Protein AF-0000000085037835 (afdb_homodimer)

InterPro domains:
  IPR000835 MarR-type HTH domain [PF12802] (29-80)
  IPR000835 MarR-type HTH domain [SM00347] (24-122)
  IPR036388 Winged helix-like DNA-binding domain superfamily [G3DSA:1.10.10.10] (2-123)
  IPR036390 Winged helix DNA-binding domain superfamily [SSF46785] (6-116)

Nearest PDB structures (foldseek):
  3fm5-assembly3_D  TM=8.403E-01  e=7.010E-06  Rhodococcus jostii RHA1
  3fm5-assembly3_B  TM=8.205E-01  e=6.592E-06  Rhodococcus jostii RHA1
  5x7z-assembly1_A-2  TM=7.616E-01  e=2.254E-05  Mycobacterium tuberculosis H37Rv
  4rgu-assembly1_A-2  TM=7.771E-01  e=4.433E-05  Acinetobacter baylyi ADP1
  3e6m-assembly1_B  TM=8.546E-01  e=2.331E-04  Ruegeria pomeroyi

pLDDT: mean 82.71, std 18.47, range [31.67, 98.38]

Organism: Levilactobacillus brevis (strain ATCC 367 / BCRC 12310 / CIP 105137 / JCM 1170 / LMG 11437 / NCIMB 947 / NCTC 947) (NCBI:txid387344)

Radius of gyration: 19.84 Å; Cα contacts (8 Å, |Δi|>4): 403; chains: 2; bounding box: 46×54×46 Å

Structure (mmCIF, N/CA/C/O backbone):
data_AF-0000000085037835-model_v1
#
loop_
_entity.id
_entity.type
_entity.pdbx_description
1 polymer 'Transcriptional regulator'
#
loop_
_atom_site.group_PDB
_atom_site.id
_atom_site.type_symbol
_atom_site.label_atom_id
_atom_site.label_alt_id
_atom_site.label_comp_id
_atom_site.label_asym_id
_atom_site.label_entity_id
_atom_site.label_seq_id
_atom_site.pdbx_PDB_ins_code
_atom_site.Cartn_x
_atom_site.Cartn_y
_atom_site.Cartn_z
_atom_site.occupancy
_atom_site.B_iso_or_equiv
_atom_site.auth_seq_id
_atom_site.auth_comp_id
_atom_site.auth_asym_id
_atom_site.auth_atom_id
_atom_site.pdbx_PDB_model_num
ATOM 1 N N . MET A 1 1 ? -4.125 -6.75 -23.469 1 34.06 1 MET A N 1
ATOM 2 C CA . MET A 1 1 ? -5.004 -6.395 -22.359 1 34.06 1 MET A CA 1
ATOM 3 C C . MET A 1 1 ? -4.199 -6.016 -21.125 1 34.06 1 MET A C 1
ATOM 5 O O . MET A 1 1 ? -3.414 -6.82 -20.609 1 34.06 1 MET A O 1
ATOM 9 N N . THR A 1 2 ? -3.668 -4.855 -20.984 1 44.5 2 THR A N 1
ATOM 10 C CA . THR A 1 2 ? -2.883 -4.281 -19.891 1 44.5 2 THR A CA 1
ATOM 11 C C . THR A 1 2 ? -3.457 -4.691 -18.547 1 44.5 2 THR A C 1
ATOM 13 O O . THR A 1 2 ? -4.621 -4.418 -18.25 1 44.5 2 THR A O 1
ATOM 16 N N . ASP A 1 3 ? -3.045 -5.871 -17.969 1 56.28 3 ASP A N 1
ATOM 17 C CA . ASP A 1 3 ? -3.654 -6.781 -17 1 56.28 3 ASP A CA 1
ATOM 18 C C . ASP A 1 3 ? -3.922 -6.07 -15.672 1 56.28 3 ASP A C 1
ATOM 20 O O . ASP A 1 3 ? -2.992 -5.594 -15.016 1 56.28 3 ASP A O 1
ATOM 24 N N . LEU A 1 4 ? -5.105 -5.43 -15.523 1 61.31 4 LEU A N 1
ATOM 25 C CA . LEU A 1 4 ? -5.641 -4.875 -14.289 1 61.31 4 LEU A CA 1
ATOM 26 C C . LEU A 1 4 ? -5.078 -5.609 -13.078 1 61.31 4 LEU A C 1
ATOM 28 O O . LEU A 1 4 ? -4.875 -5.008 -12.016 1 61.31 4 LEU A O 1
ATOM 32 N N . GLY A 1 5 ? -4.691 -6.785 -13.336 1 62.53 5 GLY A N 1
ATOM 33 C CA . GLY A 1 5 ? -4.098 -7.543 -12.242 1 62.53 5 GLY A CA 1
ATOM 34 C C . GLY A 1 5 ? -2.721 -7.043 -11.852 1 62.53 5 GLY A C 1
ATOM 35 O O . GLY A 1 5 ? -2.377 -7.023 -10.664 1 62.53 5 GLY A O 1
ATOM 36 N N . TYR A 1 6 ? -2.078 -6.512 -12.836 1 68.56 6 TYR A N 1
ATOM 37 C CA . TYR A 1 6 ? -0.742 -6.008 -12.547 1 68.56 6 TYR A CA 1
ATOM 38 C C . TYR A 1 6 ? -0.808 -4.633 -11.891 1 68.56 6 TYR A C 1
ATOM 40 O O . TYR A 1 6 ? 0.136 -4.211 -11.219 1 68.56 6 TYR A O 1
ATOM 48 N N . LEU A 1 7 ? -1.955 -3.973 -12.047 1 71 7 LEU A N 1
ATOM 49 C CA . LEU A 1 7 ? -2.119 -2.662 -11.43 1 71 7 LEU A CA 1
ATOM 50 C C . LEU A 1 7 ? -2.105 -2.771 -9.906 1 71 7 LEU A C 1
ATOM 52 O O . LEU A 1 7 ? -1.477 -1.959 -9.227 1 71 7 LEU A O 1
ATOM 56 N N . ALA A 1 8 ? -2.729 -3.805 -9.469 1 71.38 8 ALA A N 1
ATOM 57 C CA . ALA A 1 8 ? -2.771 -4.023 -8.023 1 71.38 8 ALA A CA 1
ATOM 58 C C . ALA A 1 8 ? -1.368 -4.211 -7.457 1 71.38 8 ALA A C 1
ATOM 60 O O . ALA A 1 8 ? -1.021 -3.611 -6.438 1 71.38 8 ALA A O 1
ATOM 61 N N . GLN A 1 9 ? -0.609 -4.949 -8.156 1 75.62 9 GLN A N 1
ATOM 62 C CA . GLN A 1 9 ? 0.755 -5.219 -7.711 1 75.62 9 GLN A CA 1
ATOM 63 C C . GLN A 1 9 ? 1.623 -3.969 -7.809 1 75.62 9 GLN A C 1
ATOM 65 O O . GLN A 1 9 ? 2.439 -3.703 -6.926 1 75.62 9 GLN A O 1
ATOM 70 N N . ASN A 1 10 ? 1.425 -3.25 -8.859 1 75.62 10 ASN A N 1
ATOM 71 C CA . ASN A 1 10 ? 2.203 -2.033 -9.062 1 75.62 10 ASN A CA 1
ATOM 72 C C . ASN A 1 10 ? 1.896 -0.988 -7.992 1 75.62 10 ASN A C 1
ATOM 74 O O . ASN A 1 10 ? 2.807 -0.336 -7.477 1 75.62 10 ASN A O 1
ATOM 78 N N . ILE A 1 11 ? 0.658 -0.848 -7.633 1 79.88 11 ILE A N 1
ATOM 79 C CA . ILE A 1 11 ? 0.235 0.091 -6.598 1 79.88 11 ILE A CA 1
ATOM 80 C C . ILE A 1 11 ? 0.823 -0.324 -5.254 1 79.88 11 ILE A C 1
ATOM 82 O O . ILE A 1 11 ? 1.308 0.519 -4.492 1 79.88 11 ILE A O 1
ATOM 86 N N . SER A 1 12 ? 0.797 -1.601 -5.031 1 84 12 SER A N 1
ATOM 87 C CA . SER A 1 12 ? 1.34 -2.125 -3.781 1 84 12 SER A CA 1
ATOM 88 C C . SER A 1 12 ? 2.84 -1.871 -3.68 1 84 12 SER A C 1
ATOM 90 O O . SER A 1 12 ? 3.338 -1.467 -2.627 1 84 12 SER A O 1
ATOM 92 N N . ILE A 1 13 ? 3.5 -2.123 -4.789 1 81.94 13 ILE A N 1
ATOM 93 C CA . ILE A 1 13 ? 4.949 -1.942 -4.824 1 81.94 13 ILE A CA 1
ATOM 94 C C . ILE A 1 13 ? 5.289 -0.469 -4.613 1 81.94 13 ILE A C 1
ATOM 96 O O . ILE A 1 13 ? 6.199 -0.139 -3.848 1 81.94 13 ILE A O 1
ATOM 100 N N . LEU A 1 14 ? 4.543 0.403 -5.242 1 81.38 14 LEU A N 1
ATOM 101 C CA . LEU A 1 14 ? 4.758 1.839 -5.098 1 81.38 14 LEU A CA 1
ATOM 102 C C . LEU A 1 14 ? 4.516 2.283 -3.658 1 81.38 14 LEU A C 1
ATOM 104 O O . LEU A 1 14 ? 5.277 3.09 -3.119 1 81.38 14 LEU A O 1
ATOM 108 N N . HIS A 1 15 ? 3.465 1.823 -3.117 1 85.12 15 HIS A N 1
ATOM 109 C CA . HIS A 1 15 ? 3.145 2.15 -1.732 1 85.12 15 HIS A CA 1
ATOM 110 C C . HIS A 1 15 ? 4.27 1.73 -0.792 1 85.12 15 HIS A C 1
ATOM 112 O O . HIS A 1 15 ? 4.742 2.533 0.018 1 85.12 15 HIS A O 1
ATOM 118 N N . ARG A 1 16 ? 4.73 0.525 -0.929 1 87.38 16 ARG A N 1
ATOM 119 C CA . ARG A 1 16 ? 5.754 0.001 -0.032 1 87.38 16 ARG A CA 1
ATOM 120 C C . ARG A 1 16 ? 7.082 0.723 -0.237 1 87.38 16 ARG A C 1
ATOM 122 O O . ARG A 1 16 ? 7.809 0.985 0.725 1 87.38 16 ARG A O 1
ATOM 129 N N . LYS A 1 17 ? 7.379 0.958 -1.515 1 86.06 17 LYS A N 1
ATOM 130 C CA . LYS A 1 17 ? 8.617 1.672 -1.816 1 86.06 17 LYS A CA 1
ATOM 131 C C . LYS A 1 17 ? 8.586 3.09 -1.254 1 86.06 17 LYS A C 1
ATOM 133 O O . LYS A 1 17 ? 9.578 3.568 -0.706 1 86.06 17 LYS A O 1
ATOM 138 N N . TYR A 1 18 ? 7.441 3.809 -1.401 1 87.69 18 TYR A N 1
ATOM 139 C CA . TYR A 1 18 ? 7.262 5.133 -0.818 1 87.69 18 TYR A CA 1
ATOM 140 C C . TYR A 1 18 ? 7.508 5.105 0.686 1 87.69 18 TYR A C 1
ATOM 142 O O . TYR A 1 18 ? 8.25 5.938 1.216 1 87.69 18 TYR A O 1
ATOM 150 N N . TYR A 1 19 ? 6.91 4.156 1.34 1 91.69 19 TYR A N 1
ATOM 151 C CA . TYR A 1 19 ? 7.02 4.047 2.789 1 91.69 19 TYR A CA 1
ATOM 152 C C . TYR A 1 19 ? 8.453 3.748 3.209 1 91.69 19 TYR A C 1
ATOM 154 O O . TYR A 1 19 ? 8.969 4.352 4.148 1 91.69 19 TYR A O 1
ATOM 162 N N . LYS A 1 20 ? 9.062 2.875 2.473 1 91.5 20 LYS A N 1
ATOM 163 C CA . LYS A 1 20 ? 10.445 2.516 2.768 1 91.5 20 LYS A CA 1
ATOM 164 C C . LYS A 1 20 ? 11.383 3.695 2.529 1 91.5 20 LYS A C 1
ATOM 166 O O . LYS A 1 20 ? 12.227 4.008 3.3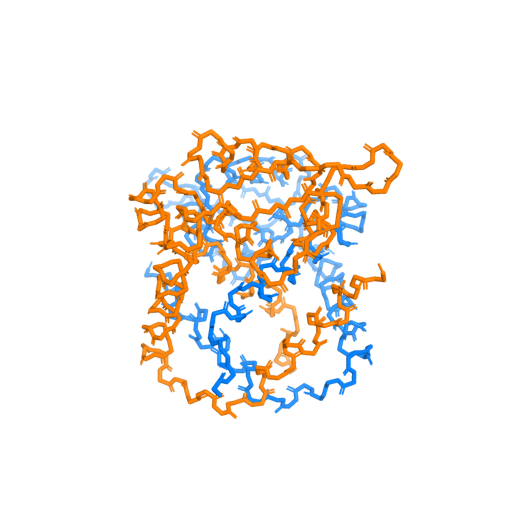73 1 91.5 20 LYS A O 1
ATOM 171 N N . ASP A 1 21 ? 11.211 4.367 1.421 1 91.69 21 ASP A N 1
ATOM 172 C CA . ASP A 1 21 ? 12.141 5.402 0.982 1 91.69 21 ASP A CA 1
ATOM 173 C C . ASP A 1 21 ? 12.016 6.652 1.846 1 91.69 21 ASP A C 1
ATOM 175 O O . ASP A 1 21 ? 12.984 7.395 2.02 1 91.69 21 ASP A O 1
ATOM 179 N N . THR A 1 22 ? 10.797 6.879 2.365 1 94.38 22 THR A N 1
ATOM 180 C CA . THR A 1 22 ? 10.57 8.164 3.018 1 94.38 22 THR A CA 1
ATOM 181 C C . THR A 1 22 ? 10.68 8.031 4.535 1 94.38 22 THR A C 1
ATOM 183 O O . THR A 1 22 ? 10.586 9.016 5.262 1 94.38 22 THR A O 1
ATOM 186 N N . ARG A 1 23 ? 10.906 6.871 5.008 1 95.94 23 ARG A N 1
ATOM 187 C CA . ARG A 1 23 ? 10.945 6.59 6.438 1 95.94 23 ARG A CA 1
ATOM 188 C C . ARG A 1 23 ? 11.977 7.461 7.145 1 95.94 23 ARG A C 1
ATOM 190 O O . ARG A 1 23 ? 11.688 8.062 8.18 1 95.94 23 ARG A O 1
ATOM 197 N N . ALA A 1 24 ? 13.195 7.566 6.57 1 96.69 24 ALA A N 1
ATOM 198 C CA . ALA A 1 24 ? 14.281 8.305 7.211 1 96.69 24 ALA A CA 1
ATOM 199 C C . ALA A 1 24 ? 13.953 9.797 7.305 1 96.69 24 ALA A C 1
ATOM 201 O O . ALA A 1 24 ? 14.211 10.43 8.328 1 96.69 24 ALA A O 1
ATOM 202 N N . ALA A 1 25 ? 13.406 10.344 6.258 1 96.75 25 ALA A N 1
ATOM 203 C CA . ALA A 1 25 ? 13.055 11.766 6.242 1 96.75 25 ALA A CA 1
ATOM 204 C C . ALA A 1 25 ? 11.961 12.07 7.266 1 96.75 25 ALA A C 1
ATOM 206 O O . ALA A 1 25 ? 12.031 13.086 7.961 1 96.75 25 ALA A O 1
ATOM 207 N N . PHE A 1 26 ? 10.992 11.188 7.406 1 97.31 26 PHE A N 1
ATOM 208 C CA . PHE A 1 26 ? 9.906 11.391 8.359 1 97.31 26 PHE A CA 1
ATOM 209 C C . PHE A 1 26 ? 10.398 11.203 9.789 1 97.31 26 PHE A C 1
ATOM 211 O O . PHE A 1 26 ? 9.93 11.875 10.703 1 97.31 26 PHE A O 1
ATOM 218 N N . GLN A 1 27 ? 11.352 10.336 9.93 1 97.69 27 GLN A N 1
ATOM 219 C CA . GLN A 1 27 ? 11.914 10.109 11.25 1 97.69 27 GLN A CA 1
ATOM 220 C C . GLN A 1 27 ? 12.562 11.383 11.797 1 97.69 27 GLN A C 1
ATOM 222 O O . GLN A 1 27 ? 12.547 11.625 13.008 1 97.69 27 GLN A O 1
ATOM 227 N N . GLU A 1 28 ? 13.141 12.172 10.961 1 97.25 28 GLU A N 1
ATOM 228 C CA . GLU A 1 28 ? 13.742 13.438 11.359 1 97.25 28 GLU A CA 1
ATOM 229 C C . GLU A 1 28 ? 12.711 14.367 11.992 1 97.25 28 GLU A C 1
ATOM 231 O O . GLU A 1 28 ? 13.062 15.273 12.758 1 97.25 28 GLU A O 1
ATOM 236 N N . LEU A 1 29 ? 11.461 14.172 11.672 1 97.5 29 LEU A N 1
ATOM 237 C CA . LEU A 1 29 ? 10.367 14.961 12.219 1 97.5 29 LEU A CA 1
ATOM 238 C C . LEU A 1 29 ? 9.68 14.227 13.375 1 97.5 29 LEU A C 1
ATOM 240 O O . LEU A 1 29 ? 8.625 14.656 13.852 1 97.5 29 LEU A O 1
ATOM 244 N N . GLY A 1 30 ? 10.266 13.062 13.727 1 97.38 30 GLY A N 1
ATOM 245 C CA . GLY A 1 30 ? 9.656 12.227 14.75 1 97.38 30 GLY A CA 1
ATOM 246 C C . GLY A 1 30 ? 8.477 11.422 14.242 1 97.38 30 GLY A C 1
ATOM 247 O O . GLY A 1 30 ? 7.672 10.922 15.031 1 97.38 30 GLY A O 1
ATOM 248 N N . LEU A 1 31 ? 8.383 11.336 12.945 1 97.81 31 LEU A N 1
ATOM 249 C CA . LEU A 1 31 ? 7.223 10.695 12.328 1 97.81 31 LEU A CA 1
ATOM 250 C C . LEU A 1 31 ? 7.637 9.43 11.586 1 97.81 31 LEU A C 1
ATOM 252 O O . LEU A 1 31 ? 8.82 9.219 11.312 1 97.81 31 LEU A O 1
ATOM 256 N N . ASN A 1 32 ? 6.711 8.562 11.367 1 96.38 32 ASN A N 1
ATOM 257 C CA . ASN A 1 32 ? 6.727 7.574 10.297 1 96.38 32 ASN A CA 1
ATOM 258 C C . ASN A 1 32 ? 5.727 7.926 9.195 1 96.38 32 ASN A C 1
ATOM 260 O O . ASN A 1 32 ? 4.969 8.891 9.328 1 96.38 32 ASN A O 1
ATOM 264 N N . PRO A 1 33 ? 5.758 7.215 8.109 1 94.5 33 PRO A N 1
ATOM 265 C CA . PRO A 1 33 ? 4.887 7.594 6.992 1 94.5 33 PRO A CA 1
ATOM 266 C C . PRO A 1 33 ? 3.404 7.562 7.363 1 94.5 33 PRO A C 1
ATOM 268 O O . PRO A 1 33 ? 2.637 8.422 6.922 1 94.5 33 PRO A O 1
ATOM 271 N N . THR A 1 34 ? 3.006 6.645 8.203 1 94.81 34 THR A N 1
ATOM 272 C CA . THR A 1 34 ? 1.604 6.566 8.594 1 94.81 34 THR A CA 1
ATOM 273 C C . THR A 1 34 ? 1.219 7.754 9.477 1 94.81 34 THR A C 1
ATOM 275 O O . THR A 1 34 ? 0.175 8.375 9.266 1 94.81 34 THR A O 1
ATOM 278 N N . ALA A 1 35 ? 2.082 8.078 10.414 1 96.56 35 ALA A N 1
ATOM 279 C CA . ALA A 1 35 ? 1.834 9.242 11.266 1 96.56 35 ALA A CA 1
ATOM 280 C C . ALA A 1 35 ? 1.773 10.523 10.445 1 96.56 35 ALA A C 1
ATOM 282 O O . ALA A 1 35 ? 0.984 11.422 10.75 1 96.56 35 ALA A O 1
ATOM 283 N N . ALA A 1 36 ? 2.602 10.57 9.414 1 95.44 36 ALA A N 1
ATOM 284 C CA . ALA A 1 36 ? 2.584 11.719 8.508 1 95.44 36 ALA A CA 1
ATOM 285 C C . ALA A 1 36 ? 1.235 11.844 7.805 1 95.44 36 ALA A C 1
ATOM 287 O O . ALA A 1 36 ? 0.708 12.945 7.648 1 95.44 36 ALA A O 1
ATOM 288 N N . CYS A 1 37 ? 0.673 10.75 7.422 1 93.88 37 CYS A N 1
ATOM 289 C CA . CYS A 1 37 ? -0.641 10.75 6.785 1 93.88 37 CYS A CA 1
ATOM 290 C C . CYS A 1 37 ? -1.72 11.188 7.77 1 93.88 37 CYS A C 1
ATOM 292 O O . CYS A 1 37 ? -2.633 11.93 7.402 1 93.88 37 CYS A O 1
ATOM 294 N N . VAL A 1 38 ? -1.591 10.75 8.961 1 95.88 38 VAL A N 1
ATOM 295 C CA . VAL A 1 38 ? -2.545 11.148 9.992 1 95.88 38 VAL A CA 1
ATOM 296 C C . VAL A 1 38 ? -2.479 12.664 10.195 1 95.88 38 VAL A C 1
ATOM 298 O O . VAL A 1 38 ? -3.51 13.336 10.203 1 95.88 38 VAL A O 1
ATOM 301 N N . LEU A 1 39 ? -1.277 13.172 10.336 1 96.62 39 LEU A N 1
ATOM 302 C CA . LEU A 1 39 ? -1.061 14.602 10.531 1 96.62 39 LEU A CA 1
ATOM 303 C C . LEU A 1 39 ? -1.699 15.406 9.406 1 96.62 39 LEU A C 1
ATOM 305 O O . LEU A 1 39 ? -2.408 16.375 9.656 1 96.62 39 LEU A O 1
ATOM 309 N N . LEU A 1 40 ? -1.485 14.969 8.203 1 94.19 40 LEU A N 1
ATOM 310 C CA . LEU A 1 40 ? -2.021 15.672 7.039 1 94.19 40 LEU A CA 1
ATOM 311 C C . LEU A 1 40 ? -3.543 15.594 7.012 1 94.19 40 LEU A C 1
ATOM 313 O O . LEU A 1 40 ? -4.215 16.547 6.633 1 94.19 40 LEU A O 1
ATOM 317 N N . THR A 1 41 ? -4.07 14.445 7.359 1 92.69 41 THR A N 1
ATOM 318 C CA . THR A 1 41 ? -5.516 14.258 7.391 1 92.69 41 THR A CA 1
ATOM 319 C C . THR A 1 41 ? -6.164 15.219 8.391 1 92.69 41 THR A C 1
ATOM 321 O O . THR A 1 41 ? -7.18 15.844 8.086 1 92.69 41 THR A O 1
ATOM 324 N N . VAL A 1 42 ? -5.555 15.344 9.523 1 95.75 42 VAL A N 1
ATOM 325 C CA . VAL A 1 42 ? -6.07 16.25 10.547 1 95.75 42 VAL A CA 1
ATOM 326 C C . VAL A 1 42 ? -5.961 17.688 10.07 1 95.75 42 VAL A C 1
ATOM 328 O O . VAL A 1 42 ? -6.859 18.5 10.305 1 95.75 42 VAL A O 1
ATOM 331 N N . HIS A 1 43 ? -4.867 17.953 9.43 1 94.75 43 HIS A N 1
ATOM 332 C CA . HIS A 1 43 ? -4.66 19.281 8.875 1 94.75 43 HIS A CA 1
ATOM 333 C C . HIS A 1 43 ? -5.766 19.641 7.887 1 94.75 43 HIS A C 1
ATOM 335 O O . HIS A 1 43 ? -6.262 20.781 7.887 1 94.75 43 HIS A O 1
ATOM 341 N N . GLU A 1 44 ? -6.148 18.75 7.098 1 89.88 44 GLU A N 1
ATOM 342 C CA . GLU A 1 44 ? -7.09 18.984 6.008 1 89.88 44 GLU A CA 1
ATOM 343 C C . GLU A 1 44 ? -8.531 18.969 6.516 1 89.88 44 GLU A C 1
ATOM 345 O O . GLU A 1 44 ? -9.422 19.531 5.875 1 89.88 44 GLU A O 1
ATOM 350 N N . HIS A 1 45 ? -8.75 18.266 7.543 1 90.12 45 HIS A N 1
ATOM 351 C CA . HIS A 1 45 ? -10.086 18.141 8.109 1 90.12 45 HIS A CA 1
ATOM 352 C C . HIS A 1 45 ? -10.109 18.562 9.57 1 90.12 45 HIS A C 1
ATOM 354 O O . HIS A 1 45 ? -10.086 17.719 10.469 1 90.12 45 HIS A O 1
ATOM 360 N N . PRO A 1 46 ? -10.32 19.844 9.703 1 83 46 PRO A N 1
ATOM 361 C CA . PRO A 1 46 ? -10.391 20.297 11.094 1 83 46 PRO A CA 1
ATOM 362 C C . PRO A 1 46 ? -11.539 19.641 11.867 1 83 46 PRO A C 1
ATOM 364 O O . PRO A 1 46 ? -12.609 19.406 11.305 1 83 46 PRO A O 1
ATOM 367 N N . HIS A 1 47 ? -11.391 19.219 13.07 1 85.06 47 HIS A N 1
ATOM 368 C CA . HIS A 1 47 ? -12.367 18.656 14 1 85.06 47 HIS A CA 1
ATOM 369 C C . HIS A 1 47 ? -12.656 17.203 13.664 1 85.06 47 HIS A C 1
ATOM 371 O O . HIS A 1 47 ? -13.68 16.656 14.086 1 85.06 47 HIS A O 1
ATOM 377 N N . ILE A 1 48 ? -11.82 16.594 12.867 1 93.38 48 ILE A N 1
ATOM 378 C CA . ILE A 1 48 ? -11.938 15.18 12.555 1 93.38 48 ILE A CA 1
ATOM 379 C C . ILE A 1 48 ? -11.641 14.352 13.805 1 93.38 48 ILE A C 1
ATOM 381 O O . ILE A 1 48 ? -10.812 14.742 14.633 1 93.38 48 ILE A O 1
ATOM 385 N N . ASN A 1 49 ? -12.312 13.211 13.938 1 95 49 ASN A N 1
ATOM 386 C CA . ASN A 1 49 ? -12.016 12.328 15.055 1 95 49 ASN A CA 1
ATOM 387 C C . ASN A 1 49 ? -11.234 11.094 14.602 1 95 49 ASN A C 1
ATOM 389 O O . ASN A 1 49 ? -11 10.906 13.406 1 95 49 ASN A O 1
ATOM 393 N N . GLN A 1 50 ? -10.805 10.305 15.609 1 95.38 50 GLN A N 1
ATOM 394 C CA . GLN A 1 50 ? -9.93 9.18 15.305 1 95.38 50 GLN A CA 1
ATOM 395 C C . GLN A 1 50 ? -10.609 8.172 14.383 1 95.38 50 GLN A C 1
ATOM 397 O O . GLN A 1 50 ? -9.977 7.617 13.484 1 95.38 50 GLN A O 1
ATOM 402 N N . ASN A 1 51 ? -11.898 7.98 14.609 1 93.69 51 ASN A N 1
ATOM 403 C CA . ASN A 1 51 ? -12.633 7.047 13.773 1 93.69 51 ASN A CA 1
ATOM 404 C C . ASN A 1 51 ? -12.68 7.516 12.32 1 93.69 51 ASN A C 1
ATOM 406 O O . ASN A 1 51 ? -12.523 6.715 11.398 1 93.69 51 ASN A O 1
ATOM 410 N N . GLN A 1 52 ? -12.883 8.742 12.156 1 91.88 52 GLN A N 1
ATOM 411 C CA . GLN A 1 52 ? -12.938 9.328 10.828 1 91.88 52 GLN A CA 1
ATOM 412 C C . GLN A 1 52 ? -11.57 9.289 10.148 1 91.88 52 GLN A C 1
ATOM 414 O O . GLN A 1 52 ? -11.477 9.078 8.938 1 91.88 52 GLN A O 1
ATOM 419 N N . VAL A 1 53 ? -10.477 9.477 10.945 1 93.94 53 VAL A N 1
ATOM 420 C CA . VAL A 1 53 ? -9.125 9.359 10.414 1 93.94 53 VAL A CA 1
ATOM 421 C C . VAL A 1 53 ? -8.883 7.934 9.914 1 93.94 53 VAL A C 1
ATOM 423 O O . VAL A 1 53 ? -8.398 7.73 8.805 1 93.94 53 VAL A O 1
ATOM 426 N N . ALA A 1 54 ? -9.281 6.984 10.781 1 94.19 54 ALA A N 1
ATOM 427 C CA . ALA A 1 54 ? -9.094 5.574 10.438 1 94.19 54 ALA A CA 1
ATOM 428 C C . ALA A 1 54 ? -9.812 5.23 9.141 1 94.19 54 ALA A C 1
ATOM 430 O O . ALA A 1 54 ? -9.258 4.559 8.266 1 94.19 54 ALA A O 1
ATOM 431 N N . LYS A 1 55 ? -11.016 5.738 8.961 1 89.56 55 LYS A N 1
ATOM 432 C CA . LYS A 1 55 ? -11.82 5.5 7.766 1 89.56 55 LYS A CA 1
ATOM 433 C C . LYS A 1 55 ? -11.195 6.172 6.547 1 89.56 55 LYS A C 1
ATOM 435 O O . LYS A 1 55 ? -11.094 5.562 5.48 1 89.56 55 LYS A O 1
ATOM 440 N N . ALA A 1 56 ? -10.75 7.395 6.727 1 85.81 56 ALA A N 1
ATOM 441 C CA . ALA A 1 56 ? -10.188 8.18 5.629 1 85.81 56 ALA A CA 1
ATOM 442 C C . ALA A 1 56 ? -8.906 7.543 5.098 1 85.81 56 ALA A C 1
ATOM 444 O O . ALA A 1 56 ? -8.625 7.609 3.896 1 85.81 56 ALA A O 1
ATOM 445 N N . LEU A 1 57 ? -8.141 6.895 5.984 1 88.81 57 LEU A N 1
ATOM 446 C CA . LEU A 1 57 ? -6.844 6.348 5.602 1 88.81 57 LEU A CA 1
ATOM 447 C C . LEU A 1 57 ? -6.926 4.836 5.414 1 88.81 57 LEU A C 1
ATOM 449 O O . LEU A 1 57 ? -5.941 4.199 5.023 1 88.81 57 LEU A O 1
ATOM 453 N N . VAL A 1 58 ? -8.102 4.246 5.695 1 90 58 VAL A N 1
ATOM 454 C CA . VAL A 1 58 ? -8.328 2.807 5.602 1 90 58 VAL A CA 1
ATOM 455 C C . VAL A 1 58 ? -7.293 2.07 6.453 1 90 58 VAL A C 1
ATOM 457 O O . VAL A 1 58 ? -6.625 1.154 5.973 1 90 58 VAL A O 1
ATOM 460 N N . ILE A 1 59 ? -7.141 2.533 7.707 1 93.12 59 ILE A N 1
ATOM 461 C CA . ILE A 1 59 ? -6.273 1.854 8.664 1 93.12 59 ILE A CA 1
ATOM 462 C C . ILE A 1 59 ? -7.086 1.444 9.891 1 93.12 59 ILE A C 1
ATOM 464 O O . ILE A 1 59 ? -8.188 1.949 10.109 1 93.12 59 ILE A O 1
ATOM 468 N N . ASP A 1 60 ? -6.562 0.474 10.586 1 93.31 60 ASP A N 1
ATOM 469 C CA . ASP A 1 60 ? -7.316 -0.033 11.734 1 93.31 60 ASP A CA 1
ATOM 470 C C . ASP A 1 60 ? -7.262 0.945 12.906 1 93.31 60 ASP A C 1
ATOM 472 O O . ASP A 1 60 ? -6.371 1.794 12.969 1 93.31 60 ASP A O 1
ATOM 476 N N . LYS A 1 61 ? -8.195 0.717 13.805 1 94.38 61 LYS A N 1
ATOM 477 C CA . LYS A 1 61 ? -8.375 1.614 14.945 1 94.38 61 LYS A CA 1
ATOM 478 C C . LYS A 1 61 ? -7.148 1.609 15.844 1 94.38 61 LYS A C 1
ATOM 480 O O . LYS A 1 61 ? -6.766 2.646 16.391 1 94.38 61 LYS A O 1
ATOM 485 N N . GLY A 1 62 ? -6.52 0.436 15.992 1 96.62 62 GLY A N 1
ATOM 486 C CA . GLY A 1 62 ? -5.34 0.346 16.828 1 96.62 62 GLY A CA 1
ATOM 487 C C . GLY A 1 62 ? -4.164 1.149 16.297 1 96.62 62 GLY A C 1
ATOM 488 O O . GLY A 1 62 ? -3.514 1.878 17.047 1 96.62 62 GLY A O 1
ATOM 489 N N . LEU A 1 63 ? -3.916 0.983 15.078 1 95.12 63 LEU A N 1
ATOM 490 C CA . LEU A 1 63 ? -2.854 1.74 14.422 1 95.12 63 LEU A CA 1
ATOM 491 C C . LEU A 1 63 ? -3.139 3.238 14.484 1 95.12 63 LEU A C 1
ATOM 493 O O . LEU A 1 63 ? -2.238 4.035 14.758 1 95.12 63 LEU A O 1
ATOM 497 N N . THR A 1 64 ? -4.398 3.621 14.234 1 96.5 64 THR A N 1
ATOM 498 C CA . THR A 1 64 ? -4.797 5.023 14.312 1 96.5 64 THR A CA 1
ATOM 499 C C . THR A 1 64 ? -4.504 5.59 15.703 1 96.5 64 THR A C 1
ATOM 501 O O . THR A 1 64 ? -3.893 6.652 15.828 1 96.5 64 THR A O 1
ATOM 504 N N . THR A 1 65 ? -4.91 4.824 16.688 1 97.31 65 THR A N 1
ATOM 505 C CA . THR A 1 65 ? -4.711 5.258 18.078 1 97.31 65 THR A CA 1
ATOM 506 C C . THR A 1 65 ? -3.225 5.418 18.375 1 97.31 65 THR A C 1
ATOM 508 O O . THR A 1 65 ? -2.816 6.406 18.984 1 97.31 65 THR A O 1
ATOM 511 N N . ARG A 1 66 ? -2.463 4.504 17.906 1 98 66 ARG A N 1
ATOM 512 C CA . ARG A 1 66 ? -1.024 4.535 18.141 1 98 66 ARG A CA 1
ATOM 513 C C . ARG A 1 66 ? -0.386 5.762 17.516 1 98 66 ARG A C 1
ATOM 515 O O . ARG A 1 66 ? 0.419 6.449 18.141 1 98 66 ARG A O 1
ATOM 522 N N . GLU A 1 67 ? -0.774 6.047 16.281 1 97.88 67 GLU A N 1
ATOM 523 C CA . GLU A 1 67 ? -0.175 7.176 15.578 1 97.88 67 GLU A CA 1
ATOM 524 C C . GLU A 1 67 ? -0.663 8.508 16.141 1 97.88 67 GLU A C 1
ATOM 526 O O . GLU A 1 67 ? 0.098 9.469 16.219 1 97.88 67 GLU A O 1
ATOM 531 N N . VAL A 1 68 ? -1.925 8.586 16.547 1 97.88 68 VAL A N 1
ATOM 532 C CA . VAL A 1 68 ? -2.465 9.789 17.156 1 97.88 68 VAL A CA 1
ATOM 533 C C . VAL A 1 68 ? -1.747 10.062 18.484 1 97.88 68 VAL A C 1
ATOM 535 O O . VAL A 1 68 ? -1.368 11.195 18.766 1 97.88 68 VAL A O 1
ATOM 538 N N . ASN A 1 69 ? -1.586 9.008 19.25 1 98.12 69 ASN A N 1
ATOM 539 C CA . ASN A 1 69 ? -0.873 9.148 20.516 1 98.12 69 ASN A CA 1
ATOM 540 C C . ASN A 1 69 ? 0.565 9.617 20.297 1 98.12 69 ASN A C 1
ATOM 542 O O . ASN A 1 69 ? 1.082 10.43 21.078 1 98.12 69 ASN A O 1
ATOM 546 N N . LYS A 1 70 ? 1.186 9.117 19.312 1 97.81 70 LYS A N 1
ATOM 547 C CA . LYS A 1 70 ? 2.541 9.539 18.969 1 97.81 70 LYS A CA 1
ATOM 548 C C . LYS A 1 70 ? 2.584 11.023 18.609 1 97.81 70 LYS A C 1
ATOM 550 O O . LYS A 1 70 ? 3.465 11.75 19.078 1 97.81 70 LYS A O 1
ATOM 555 N N . LEU A 1 71 ? 1.653 11.484 17.812 1 98.31 71 LEU A N 1
ATOM 556 C CA . LEU A 1 71 ? 1.578 12.883 17.406 1 98.31 71 LEU A CA 1
ATOM 557 C C . LEU A 1 71 ? 1.302 13.781 18.609 1 98.31 71 LEU A C 1
ATOM 559 O O . LEU A 1 71 ? 1.829 14.891 18.688 1 98.31 71 LEU A O 1
ATOM 563 N N . GLN A 1 72 ? 0.454 13.281 19.469 1 98.31 72 GLN A N 1
ATOM 564 C CA . GLN A 1 72 ? 0.164 14.031 20.688 1 98.31 72 GLN A CA 1
ATOM 565 C C . GLN A 1 72 ? 1.408 14.164 21.562 1 98.31 72 GLN A C 1
ATOM 567 O O . GLN A 1 72 ? 1.683 15.234 22.094 1 98.31 72 GLN A O 1
ATOM 572 N N . ALA A 1 73 ? 2.143 13.109 21.703 1 98.25 73 ALA A N 1
ATOM 573 C CA . ALA A 1 73 ? 3.363 13.094 22.5 1 98.25 73 ALA A CA 1
ATOM 574 C C . ALA A 1 73 ? 4.402 14.055 21.938 1 98.25 73 ALA A C 1
ATOM 576 O O . ALA A 1 73 ? 5.199 14.625 22.688 1 98.25 73 ALA A O 1
ATOM 577 N N . LEU A 1 74 ? 4.398 14.305 20.625 1 98.06 74 LEU A N 1
ATOM 578 C CA . LEU A 1 74 ? 5.332 15.195 19.953 1 98.06 74 LEU A CA 1
ATOM 579 C C . LEU A 1 74 ? 4.82 16.625 19.953 1 98.06 74 LEU A C 1
ATOM 581 O O . LEU A 1 74 ? 5.453 17.516 19.391 1 98.06 74 LEU A O 1
ATOM 585 N N . ASP A 1 75 ? 3.555 16.812 20.516 1 98.31 75 ASP A N 1
ATOM 586 C CA . ASP A 1 75 ? 2.883 18.109 20.578 1 98.31 75 ASP A CA 1
ATOM 587 C C . ASP A 1 75 ? 2.488 18.594 19.172 1 98.31 75 ASP A C 1
ATOM 589 O O . ASP A 1 75 ? 2.545 19.781 18.875 1 98.31 75 ASP A O 1
ATOM 593 N N . TYR A 1 76 ? 2.244 17.625 18.281 1 98.25 76 TYR A N 1
ATOM 594 C CA . TYR A 1 76 ? 1.809 17.984 16.922 1 98.25 76 TYR A CA 1
ATOM 595 C C . TYR A 1 76 ? 0.291 18.125 16.859 1 98.25 76 TYR A C 1
ATOM 597 O O . TYR A 1 76 ? -0.242 18.797 15.984 1 98.25 76 TYR A O 1
ATOM 605 N N . LEU A 1 77 ? -0.431 17.406 17.734 1 97.62 77 LEU A N 1
ATOM 606 C CA . LEU A 1 77 ? -1.881 17.562 17.797 1 97.62 77 LEU A CA 1
ATOM 607 C C . LEU A 1 77 ? -2.391 17.422 19.219 1 97.62 77 LEU A C 1
ATOM 609 O O . LEU A 1 77 ? -1.661 16.969 20.109 1 97.62 77 LEU A O 1
ATOM 613 N N . VAL A 1 78 ? -3.598 17.906 19.469 1 97.44 78 VAL A N 1
ATOM 614 C CA . VAL A 1 78 ? -4.309 17.766 20.75 1 97.44 78 VAL A CA 1
ATOM 615 C C . VAL A 1 78 ? -5.695 17.172 20.5 1 97.44 78 VAL A C 1
ATOM 617 O O . VAL A 1 78 ? -6.211 17.234 19.375 1 97.44 78 VAL A O 1
ATOM 620 N N . LYS A 1 79 ? -6.148 16.531 21.516 1 96.44 79 LYS A N 1
ATOM 621 C CA . LYS A 1 79 ? -7.52 16.031 21.516 1 96.44 79 LYS A CA 1
ATOM 622 C C . LYS A 1 79 ? -8.461 16.984 22.25 1 96.44 79 LYS A C 1
ATOM 624 O O . LYS A 1 79 ? -8.125 17.469 23.328 1 96.44 79 LYS A O 1
ATOM 629 N N . THR A 1 80 ? -9.492 17.281 21.578 1 93.75 80 THR A N 1
ATOM 630 C CA . THR A 1 80 ? -10.5 18.156 22.188 1 93.75 80 THR A CA 1
ATOM 631 C C . THR A 1 80 ? -11.867 17.484 22.172 1 93.75 80 THR A C 1
ATOM 633 O O . THR A 1 80 ? -12.086 16.516 21.438 1 93.75 80 THR A O 1
ATOM 636 N N . ALA A 1 81 ? -12.734 18.016 23 1 91.5 81 ALA A N 1
ATOM 637 C CA . ALA A 1 81 ? -14.078 17.438 23.109 1 91.5 81 ALA A CA 1
ATOM 638 C C . ALA A 1 81 ? -14.828 17.562 21.781 1 91.5 81 ALA A C 1
ATOM 640 O O . ALA A 1 81 ? -14.836 18.625 21.156 1 91.5 81 ALA A O 1
ATOM 641 N N . GLY A 1 82 ? -15.297 16.406 21.266 1 88.44 82 GLY A N 1
ATOM 642 C CA . GLY A 1 82 ? -16.141 16.391 20.078 1 88.44 82 GLY A CA 1
ATOM 643 C C . GLY A 1 82 ? -17.609 16.234 20.406 1 88.44 82 GLY A C 1
ATOM 644 O O . GLY A 1 82 ? -18.141 16.891 21.297 1 88.44 82 GLY A O 1
ATOM 645 N N . THR A 1 83 ?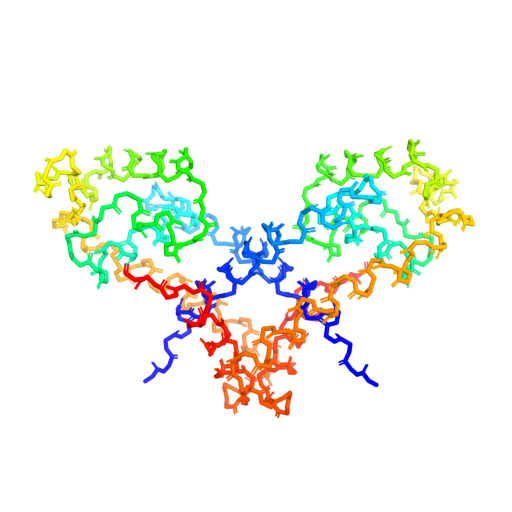 -18.234 15.586 19.547 1 83.62 83 THR A N 1
ATOM 646 C CA . THR A 1 83 ? -19.656 15.305 19.75 1 83.62 83 THR A CA 1
ATOM 647 C C . THR A 1 83 ? -19.828 14.039 20.578 1 83.62 83 THR A C 1
ATOM 649 O O . THR A 1 83 ? -19.25 12.992 20.25 1 83.62 83 THR A O 1
ATOM 652 N N . GLY A 1 84 ? -20.625 14.148 21.734 1 85 84 GLY A N 1
ATOM 653 C CA . GLY A 1 84 ? -20.781 12.984 22.594 1 85 84 GLY A CA 1
ATOM 654 C C . GLY A 1 84 ? -19.484 12.555 23.266 1 85 84 GLY A C 1
ATOM 655 O O . GLY A 1 84 ? -18.812 13.375 23.891 1 85 84 GLY A O 1
ATOM 656 N N . LYS A 1 85 ? -19.219 11.328 23.031 1 86.38 85 LYS A N 1
ATOM 657 C CA . LYS A 1 85 ? -18.031 10.758 23.656 1 86.38 85 LYS A CA 1
ATOM 658 C C . LYS A 1 85 ? -16.828 10.828 22.703 1 86.38 85 LYS A C 1
ATOM 660 O O . LYS A 1 85 ? -15.711 10.492 23.094 1 86.38 85 LYS A O 1
ATOM 665 N N . SER A 1 86 ? -17.031 11.398 21.531 1 88.44 86 SER A N 1
ATOM 666 C CA . SER A 1 86 ? -15.945 11.406 20.562 1 88.44 86 SER A CA 1
ATOM 667 C C . SER A 1 86 ? -14.992 12.57 20.812 1 88.44 86 SER A C 1
ATOM 669 O O . SER A 1 86 ? -15.398 13.617 21.328 1 88.44 86 SER A O 1
ATOM 671 N N . LEU A 1 87 ? -13.695 12.281 20.594 1 92.56 87 LEU A N 1
ATOM 672 C CA . LEU A 1 87 ? -12.688 13.328 20.688 1 92.56 87 LEU A CA 1
ATOM 673 C C . LEU A 1 87 ? -12.25 13.789 19.297 1 92.56 87 LEU A C 1
ATOM 675 O O . LEU A 1 87 ? -11.992 12.961 18.422 1 92.56 87 LEU A O 1
ATOM 679 N N . ASN A 1 88 ? -12.258 15.086 19.188 1 95.75 88 ASN A N 1
ATOM 680 C CA . ASN A 1 88 ? -11.766 15.68 17.953 1 95.75 88 ASN A CA 1
ATOM 681 C C . ASN A 1 88 ? -10.25 15.867 17.984 1 95.75 88 ASN A C 1
ATOM 683 O O . ASN A 1 88 ? -9.656 16.016 19.062 1 95.75 88 ASN A O 1
ATOM 687 N N . LEU A 1 89 ? -9.664 15.828 16.828 1 97.56 89 LEU A N 1
ATOM 688 C CA . LEU A 1 89 ? -8.234 16.062 16.672 1 97.56 89 LEU A CA 1
ATOM 689 C C . LEU A 1 89 ? -7.961 17.422 16.062 1 97.56 89 LEU A C 1
ATOM 691 O O . LEU A 1 89 ? -8.648 17.844 15.133 1 97.56 89 LEU A O 1
ATOM 695 N N . GLN A 1 90 ? -7.059 18.109 16.688 1 96.62 90 GLN A N 1
ATOM 696 C CA . GLN A 1 90 ? -6.648 19.422 16.172 1 96.62 90 GLN A CA 1
ATOM 697 C C . GLN A 1 90 ? -5.129 19.562 16.203 1 96.62 90 GLN A C 1
ATOM 699 O O . GLN A 1 90 ? -4.484 19.188 17.172 1 96.62 90 GLN A O 1
ATOM 704 N N . LEU A 1 91 ? -4.621 20.125 15.141 1 97.12 91 LEU A N 1
ATOM 705 C CA . LEU A 1 91 ? -3.182 20.375 15.156 1 97.12 91 LEU A CA 1
ATOM 706 C C . LEU A 1 91 ? -2.836 21.516 16.109 1 97.12 91 LEU A C 1
ATOM 708 O O . LEU A 1 91 ? -3.58 22.5 16.203 1 97.12 91 LEU A O 1
ATOM 712 N N . THR A 1 92 ? -1.724 21.375 16.797 1 97.31 92 THR A N 1
ATOM 713 C CA . THR A 1 92 ? -1.136 22.5 17.516 1 97.31 92 THR A CA 1
ATOM 714 C C . THR A 1 92 ? -0.37 23.422 16.547 1 97.31 92 THR A C 1
ATOM 716 O O . THR A 1 92 ? -0.247 23.109 15.359 1 97.31 92 THR A O 1
ATOM 719 N N . SER A 1 93 ? 0.14 24.578 17.094 1 97.5 93 SER A N 1
ATOM 720 C CA . SER A 1 93 ? 1.002 25.438 16.297 1 97.5 93 SER A CA 1
ATOM 721 C C . SER A 1 93 ? 2.258 24.703 15.844 1 97.5 93 SER A C 1
ATOM 723 O O . SER A 1 93 ? 2.746 24.922 14.734 1 97.5 93 SER A O 1
ATOM 725 N N . THR A 1 94 ? 2.777 23.812 16.688 1 97.38 94 THR A N 1
ATOM 726 C CA . THR A 1 94 ? 3.947 23 16.359 1 97.38 94 THR A CA 1
ATOM 727 C C . THR A 1 94 ? 3.633 22.031 15.227 1 97.38 94 THR A C 1
ATOM 729 O O . THR A 1 94 ? 4.438 21.859 14.305 1 97.38 94 THR A O 1
ATOM 732 N N . GLY A 1 95 ? 2.453 21.375 15.273 1 97.12 95 GLY A N 1
ATOM 733 C CA . GLY A 1 95 ? 2.018 20.469 14.219 1 97.12 95 GLY A CA 1
ATOM 734 C C . GLY A 1 95 ? 1.825 21.156 12.883 1 97.12 95 GLY A C 1
ATOM 735 O O . GLY A 1 95 ? 2.229 20.641 11.844 1 97.12 95 GLY A O 1
ATOM 736 N N . ASP A 1 96 ? 1.26 22.328 12.969 1 96 96 ASP A N 1
ATOM 737 C CA . ASP A 1 96 ? 1.027 23.094 11.75 1 96 96 ASP A CA 1
ATOM 738 C C . ASP A 1 96 ? 2.346 23.484 11.086 1 96 96 ASP A C 1
ATOM 740 O O . ASP A 1 96 ? 2.438 23.531 9.859 1 96 96 ASP A O 1
ATOM 744 N N . ALA A 1 97 ? 3.334 23.719 11.883 1 96 97 ALA A N 1
ATOM 745 C CA . ALA A 1 97 ? 4.629 24.188 11.391 1 96 97 ALA A CA 1
ATOM 746 C C . ALA A 1 97 ? 5.34 23.094 10.594 1 96 97 ALA A C 1
ATOM 748 O O . ALA A 1 97 ? 6.191 23.391 9.75 1 96 97 ALA A O 1
ATOM 749 N N . ILE A 1 98 ? 4.961 21.797 10.82 1 96 98 ILE A N 1
ATOM 750 C CA . ILE A 1 98 ? 5.715 20.734 10.148 1 96 98 ILE A CA 1
ATOM 751 C C . ILE A 1 98 ? 4.934 20.234 8.938 1 96 98 ILE A C 1
ATOM 753 O O . ILE A 1 98 ? 5.465 19.484 8.117 1 96 98 ILE A O 1
ATOM 757 N N . VAL A 1 99 ? 3.721 20.688 8.789 1 94.94 99 VAL A N 1
ATOM 758 C CA . VAL A 1 99 ? 2.877 20.25 7.68 1 94.94 99 VAL A CA 1
ATOM 759 C C . VAL A 1 99 ? 3.592 20.5 6.352 1 94.94 99 VAL A C 1
ATOM 761 O O . VAL A 1 99 ? 3.631 19.625 5.484 1 94.94 99 VAL A O 1
ATOM 764 N N . SER A 1 100 ? 4.16 21.688 6.238 1 94.06 100 SER A N 1
ATOM 765 C CA . SER A 1 100 ? 4.84 22.047 4.996 1 94.06 100 SER A CA 1
ATOM 766 C C . SER A 1 100 ? 6.02 21.109 4.73 1 94.06 100 SER A C 1
ATOM 768 O O . SER A 1 100 ? 6.293 20.766 3.584 1 94.06 100 SER A O 1
ATOM 770 N N . GLN A 1 101 ? 6.715 20.734 5.805 1 96 101 GLN A N 1
ATOM 771 C CA . GLN A 1 101 ? 7.844 19.812 5.668 1 96 101 GLN A CA 1
ATOM 772 C C . GLN A 1 101 ? 7.379 18.422 5.242 1 96 101 GLN A C 1
ATOM 774 O O . GLN A 1 101 ? 7.992 17.797 4.375 1 96 101 GLN A O 1
ATOM 779 N N . VAL A 1 102 ? 6.293 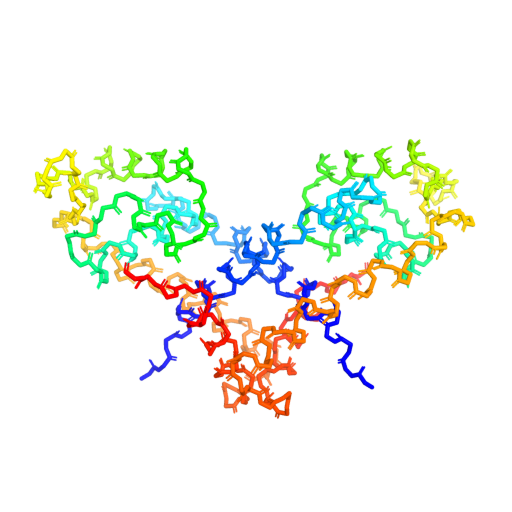18 5.848 1 95 102 VAL A N 1
ATOM 780 C CA . VAL A 1 102 ? 5.715 16.703 5.488 1 95 102 VAL A CA 1
ATOM 781 C C . VAL A 1 102 ? 5.305 16.703 4.02 1 95 102 VAL A C 1
ATOM 783 O O . VAL A 1 102 ? 5.613 15.773 3.277 1 95 102 VAL A O 1
ATOM 786 N N . GLN A 1 103 ? 4.668 17.75 3.584 1 91.5 103 GLN A N 1
ATOM 787 C CA . GLN A 1 103 ? 4.223 17.875 2.199 1 91.5 103 GLN A CA 1
ATOM 788 C C . GLN A 1 103 ? 5.41 17.891 1.239 1 91.5 103 GLN A C 1
ATOM 790 O O . GLN A 1 103 ? 5.348 17.312 0.155 1 91.5 103 GLN A O 1
ATOM 795 N N . THR A 1 104 ? 6.445 18.516 1.646 1 92.69 104 THR A N 1
ATOM 796 C CA . THR A 1 104 ? 7.641 18.625 0.815 1 92.69 104 THR A CA 1
ATOM 797 C C . THR A 1 104 ? 8.289 17.25 0.634 1 92.69 104 THR A C 1
ATOM 799 O O . THR A 1 104 ? 8.672 16.875 -0.478 1 92.69 104 THR A O 1
ATOM 802 N N . ILE A 1 105 ? 8.375 16.484 1.729 1 94.12 105 ILE A N 1
ATOM 803 C CA . ILE A 1 105 ? 8.945 15.148 1.657 1 94.12 105 ILE A CA 1
ATOM 804 C C . ILE A 1 105 ? 8.156 14.297 0.666 1 94.12 105 ILE A C 1
ATOM 806 O O . ILE A 1 105 ? 8.734 13.641 -0.202 1 94.12 105 ILE A O 1
ATOM 810 N N . ARG A 1 106 ? 6.836 14.383 0.76 1 89.19 106 ARG A N 1
ATOM 811 C CA . ARG A 1 106 ? 5.957 13.602 -0.106 1 89.19 106 ARG A CA 1
ATOM 812 C C . ARG A 1 106 ? 6.105 14.031 -1.562 1 89.19 106 ARG A C 1
ATOM 814 O O . ARG A 1 106 ? 6.266 13.195 -2.449 1 89.19 106 ARG A O 1
ATOM 821 N N . ARG A 1 107 ? 6.086 15.297 -1.797 1 85.94 107 ARG A N 1
ATOM 822 C CA . ARG A 1 107 ? 6.176 15.836 -3.152 1 85.94 107 ARG A CA 1
ATOM 823 C C . ARG A 1 107 ? 7.523 15.492 -3.785 1 85.94 107 ARG A C 1
ATOM 825 O O . ARG A 1 107 ? 7.582 15.109 -4.957 1 85.94 107 ARG A O 1
ATOM 832 N N . ASN A 1 108 ? 8.555 15.672 -3.035 1 89.06 108 ASN A N 1
ATOM 833 C CA . ASN A 1 108 ? 9.891 15.422 -3.566 1 89.06 108 ASN A CA 1
ATOM 834 C C . ASN A 1 108 ? 10.07 13.961 -3.98 1 89.06 108 ASN A C 1
ATOM 836 O O . ASN A 1 108 ? 10.711 13.672 -4.992 1 89.06 108 ASN A O 1
ATOM 840 N N . TRP A 1 109 ? 9.562 13.133 -3.201 1 87.31 109 TRP A N 1
ATOM 841 C CA . TRP A 1 109 ? 9.695 11.719 -3.529 1 87.31 109 TRP A CA 1
ATOM 842 C C . TRP A 1 109 ? 9.008 11.398 -4.855 1 87.31 109 TRP A C 1
ATOM 844 O O . TRP A 1 109 ? 9.602 10.758 -5.727 1 87.31 109 TRP A O 1
ATOM 854 N N . TRP A 1 110 ? 7.824 11.883 -5.016 1 79.75 110 TRP A N 1
ATOM 855 C CA . TRP A 1 110 ? 7.051 11.602 -6.219 1 79.75 110 TRP A CA 1
ATOM 856 C C . TRP A 1 110 ? 7.66 12.297 -7.434 1 79.75 110 TRP A C 1
ATOM 858 O O . TRP A 1 110 ? 7.703 11.727 -8.523 1 79.75 110 TRP A O 1
ATOM 868 N N . GLN A 1 111 ? 8.086 13.5 -7.207 1 78.38 111 GLN A N 1
ATOM 869 C CA . GLN A 1 111 ? 8.727 14.227 -8.297 1 78.38 111 GLN A CA 1
ATOM 870 C C . GLN A 1 111 ? 9.945 13.477 -8.82 1 78.38 111 GLN A C 1
ATOM 872 O O . GLN A 1 111 ? 10.148 13.383 -10.031 1 78.38 111 GLN A O 1
ATOM 877 N N . ARG A 1 112 ? 10.758 12.969 -7.961 1 83.12 112 ARG A N 1
ATOM 878 C CA . ARG A 1 112 ? 11.938 12.211 -8.352 1 83.12 112 ARG A CA 1
ATOM 879 C C . ARG A 1 112 ? 11.555 10.961 -9.141 1 83.12 112 ARG A C 1
ATOM 881 O O . ARG A 1 112 ? 12.203 10.633 -10.133 1 83.12 112 ARG A O 1
ATOM 888 N N . ARG A 1 113 ? 10.508 10.281 -8.641 1 73.81 113 ARG A N 1
ATOM 889 C CA . ARG A 1 113 ? 10.055 9.07 -9.328 1 73.81 113 ARG A CA 1
ATOM 890 C C . ARG A 1 113 ? 9.555 9.391 -10.734 1 73.81 113 ARG A C 1
ATOM 892 O O . ARG A 1 113 ? 9.797 8.633 -11.672 1 73.81 113 ARG A O 1
ATOM 899 N N . PHE A 1 114 ? 8.82 10.453 -10.828 1 69.81 114 PHE A N 1
ATOM 900 C CA . PHE A 1 114 ? 8.289 10.859 -12.125 1 69.81 114 PHE A CA 1
ATOM 901 C C . PHE A 1 114 ? 9.414 11.297 -13.055 1 69.81 114 PHE A C 1
ATOM 903 O O . PHE A 1 114 ? 9.391 10.992 -14.25 1 69.81 114 PHE A O 1
ATOM 910 N N . ASP A 1 115 ? 10.266 12.047 -12.492 1 71.88 115 ASP A N 1
ATOM 911 C CA . ASP A 1 115 ? 11.422 12.469 -13.281 1 71.88 115 ASP A CA 1
ATOM 912 C C . ASP A 1 115 ? 12.18 11.266 -13.828 1 71.88 115 ASP A C 1
ATOM 914 O O . ASP A 1 115 ? 12.547 11.242 -15.008 1 71.88 115 ASP A O 1
ATOM 918 N N . GLU A 1 116 ? 12.359 10.305 -13 1 70.19 116 GLU A N 1
ATOM 919 C CA . GLU A 1 116 ? 13.102 9.102 -13.367 1 70.19 116 GLU A CA 1
ATOM 920 C C . GLU A 1 116 ? 12.344 8.273 -14.406 1 70.19 116 GLU A C 1
ATOM 922 O O . GLU A 1 116 ? 12.953 7.633 -15.258 1 70.19 116 GLU A O 1
ATOM 927 N N . ALA A 1 117 ? 11 8.328 -14.219 1 62.78 117 ALA A N 1
ATOM 928 C CA . ALA A 1 117 ? 10.164 7.52 -15.109 1 62.78 117 ALA A CA 1
ATOM 929 C C . ALA A 1 117 ? 9.859 8.258 -16.406 1 62.78 117 ALA A C 1
ATOM 931 O O . ALA A 1 117 ? 9.281 7.691 -17.328 1 62.78 117 ALA A O 1
ATOM 932 N N . HIS A 1 118 ? 10.336 9.492 -16.547 1 60.66 118 HIS A N 1
ATOM 933 C CA . HIS A 1 118 ? 10 10.328 -17.688 1 60.66 118 HIS A CA 1
ATOM 934 C C . HIS A 1 118 ? 8.5 10.297 -17.984 1 60.66 118 HIS A C 1
ATOM 936 O O . HIS A 1 118 ? 8.094 10.148 -19.125 1 60.66 118 HIS A O 1
ATOM 942 N N . ILE A 1 119 ? 7.812 10.211 -17.016 1 53.31 119 ILE A N 1
ATOM 943 C CA . ILE A 1 119 ? 6.359 10.156 -17.141 1 53.31 119 ILE A CA 1
ATOM 944 C C . ILE A 1 119 ? 5.781 11.562 -17 1 53.31 119 ILE A C 1
ATOM 946 O O . ILE A 1 119 ? 6.156 12.305 -16.094 1 53.31 119 ILE A O 1
ATOM 950 N N . ASP A 1 120 ? 5.164 12.172 -18 1 45.16 120 ASP A N 1
ATOM 951 C CA . ASP A 1 120 ? 4.434 13.438 -17.953 1 45.16 120 ASP A CA 1
ATOM 952 C C . ASP A 1 120 ? 3.176 13.305 -17.094 1 45.16 120 ASP A C 1
ATOM 954 O O . ASP A 1 120 ? 2.488 12.281 -17.141 1 45.16 120 ASP A O 1
ATOM 958 N N . ALA A 1 121 ? 3.117 14.102 -16.062 1 44.66 121 ALA A N 1
ATOM 959 C CA . ALA A 1 121 ? 1.997 14.25 -15.133 1 44.66 121 ALA A CA 1
ATOM 960 C C . ALA A 1 121 ? 0.663 14.117 -15.859 1 44.66 121 ALA A C 1
ATOM 962 O O . ALA A 1 121 ? -0.369 13.859 -15.234 1 44.66 121 ALA A O 1
ATOM 963 N N . ASP A 1 122 ? 0.604 14.469 -17.016 1 42.72 122 ASP A N 1
ATOM 964 C CA . ASP A 1 122 ? -0.635 14.609 -17.781 1 42.72 122 ASP A CA 1
ATOM 965 C C . ASP A 1 122 ? -1.216 13.242 -18.141 1 42.72 122 ASP A C 1
ATOM 967 O O . ASP A 1 122 ? -2.201 13.156 -18.875 1 42.72 122 ASP A O 1
ATOM 971 N N . SER A 1 123 ? -0.712 12.266 -17.641 1 44.28 123 SER A N 1
ATOM 972 C CA . SER A 1 123 ? -1.249 10.984 -18.078 1 44.28 123 SER A CA 1
ATOM 973 C C . SER A 1 123 ? -2.572 10.672 -17.391 1 44.28 123 SER A C 1
ATOM 975 O O . SER A 1 123 ? -2.754 10.992 -16.219 1 44.28 123 SER A O 1
ATOM 977 N N . PRO A 1 124 ? -3.676 10.57 -18.047 1 46.22 124 PRO A N 1
ATOM 978 C CA . PRO A 1 124 ? -5.047 10.422 -17.547 1 46.22 124 PRO A CA 1
ATOM 979 C C . PRO A 1 124 ? -5.164 9.414 -16.406 1 46.22 124 PRO A C 1
ATOM 981 O O . PRO A 1 124 ? -6.258 9.188 -15.891 1 46.22 124 PRO A O 1
ATOM 984 N N . LEU A 1 125 ? -4.223 8.594 -16.156 1 49.94 125 LEU A N 1
ATOM 985 C CA . LEU A 1 125 ? -4.348 7.586 -15.102 1 49.94 125 LEU A CA 1
ATOM 986 C C . LEU A 1 125 ? -4.461 8.242 -13.727 1 49.94 125 LEU A C 1
ATOM 988 O O . LEU A 1 125 ? -5.254 7.809 -12.891 1 49.94 125 LEU A O 1
ATOM 992 N N . ILE A 1 126 ? -3.879 9.352 -13.508 1 51.53 126 ILE A N 1
ATOM 993 C CA . ILE A 1 126 ? -3.904 10.031 -12.219 1 51.53 126 ILE A CA 1
ATOM 994 C C . ILE A 1 126 ? -5.34 10.406 -11.859 1 51.53 126 ILE A C 1
ATOM 996 O O . ILE A 1 126 ? -5.82 10.07 -10.773 1 51.53 126 ILE A O 1
ATOM 1000 N N . PRO A 1 127 ? -5.883 10.945 -12.758 1 53.94 127 PRO A N 1
ATOM 1001 C CA . PRO A 1 127 ? -7.258 11.273 -12.375 1 53.94 127 PRO A CA 1
ATOM 1002 C C . PRO A 1 127 ? -8.102 10.039 -12.078 1 53.94 127 PRO A C 1
ATOM 1004 O O . PRO A 1 127 ? -8.992 10.094 -11.227 1 53.94 127 PRO A O 1
ATOM 1007 N N . ALA A 1 128 ? -7.695 8.844 -12.789 1 56.97 128 ALA A N 1
ATOM 1008 C CA . ALA A 1 128 ? -8.453 7.625 -12.523 1 56.97 128 ALA A CA 1
ATOM 1009 C C . ALA A 1 128 ? -8.195 7.117 -11.102 1 56.97 128 ALA A C 1
ATOM 1011 O O . ALA A 1 128 ? -9.117 6.691 -10.414 1 56.97 128 ALA A O 1
ATOM 1012 N N . ILE A 1 129 ? -6.98 7.113 -10.734 1 59.06 129 ILE A N 1
ATOM 1013 C CA . ILE A 1 129 ? -6.637 6.707 -9.375 1 59.06 129 ILE A CA 1
ATOM 1014 C C . ILE A 1 129 ? -7.309 7.641 -8.375 1 59.06 129 ILE A C 1
ATOM 1016 O O . ILE A 1 129 ? -7.879 7.184 -7.379 1 59.06 129 ILE A O 1
ATOM 1020 N N . GLU A 1 130 ? -7.254 8.844 -8.703 1 58.66 130 GLU A N 1
ATOM 1021 C CA . GLU A 1 130 ? -7.898 9.812 -7.816 1 58.66 130 GLU A CA 1
ATOM 1022 C C . GLU A 1 130 ? -9.398 9.547 -7.711 1 58.66 130 GLU A C 1
ATOM 1024 O O . GLU A 1 130 ? -9.977 9.641 -6.625 1 58.66 130 GLU A O 1
ATOM 1029 N N . ALA A 1 131 ? -9.961 9.234 -8.852 1 58.62 131 ALA A N 1
ATOM 1030 C CA . ALA A 1 131 ? -11.391 8.938 -8.844 1 58.62 131 ALA A CA 1
ATOM 1031 C C . ALA A 1 131 ? -11.672 7.648 -8.07 1 58.62 131 ALA A C 1
ATOM 1033 O O . ALA A 1 131 ? -12.664 7.562 -7.336 1 58.62 131 ALA A O 1
ATOM 1034 N N . ALA A 1 132 ? -10.844 6.684 -8.328 1 56.25 132 ALA A N 1
ATOM 1035 C CA . ALA A 1 132 ? -11 5.418 -7.617 1 56.25 132 ALA A CA 1
ATOM 1036 C C . ALA A 1 132 ? -10.859 5.609 -6.113 1 56.25 132 ALA A C 1
ATOM 1038 O O . ALA A 1 132 ? -11.609 5.012 -5.332 1 56.25 132 ALA A O 1
ATOM 1039 N N . VAL A 1 133 ? -9.914 6.445 -5.754 1 52.5 133 VAL A N 1
ATOM 1040 C CA . VAL A 1 133 ? -9.711 6.727 -4.336 1 52.5 133 VAL A CA 1
ATOM 1041 C C . VAL A 1 133 ? -10.914 7.469 -3.771 1 52.5 133 VAL A C 1
ATOM 1043 O O . VAL A 1 133 ? -11.367 7.184 -2.658 1 52.5 133 VAL A O 1
ATOM 1046 N N . ALA A 1 134 ? -11.406 8.5 -4.48 1 53.47 134 ALA A N 1
ATOM 1047 C CA . ALA A 1 134 ? -12.578 9.266 -4.055 1 53.47 134 ALA A CA 1
ATOM 1048 C C . ALA A 1 134 ? -13.766 8.352 -3.789 1 53.47 134 ALA A C 1
ATOM 1050 O O . ALA A 1 134 ? -14.555 8.594 -2.877 1 53.47 134 ALA A O 1
ATOM 1051 N N . ASN A 1 135 ? -13.812 7.309 -4.57 1 49.03 135 ASN A N 1
ATOM 1052 C CA . ASN A 1 135 ? -14.914 6.371 -4.414 1 49.03 135 ASN A CA 1
ATOM 1053 C C . ASN A 1 135 ? -14.695 5.434 -3.23 1 49.03 135 ASN A C 1
ATOM 1055 O O . ASN A 1 135 ? -15.648 4.891 -2.674 1 49.03 135 ASN A O 1
ATOM 1059 N N . VAL A 1 136 ? -13.492 5.227 -2.893 1 45.34 136 VAL A N 1
ATOM 1060 C CA . VAL A 1 136 ? -13.203 4.285 -1.815 1 45.34 136 VAL A CA 1
ATOM 1061 C C . VAL A 1 136 ? -13.281 5.004 -0.469 1 45.34 136 VAL A C 1
ATOM 1063 O O . VAL A 1 136 ? -13.664 4.406 0.537 1 45.34 136 VAL A O 1
ATOM 1066 N N . THR A 1 137 ? -12.875 6.297 -0.341 1 43.69 137 THR A N 1
ATOM 1067 C CA . THR A 1 137 ? -12.781 7.016 0.926 1 43.69 137 THR A CA 1
ATOM 1068 C C . THR A 1 137 ? -14.016 7.875 1.154 1 43.69 137 THR A C 1
ATOM 1070 O O . THR A 1 137 ? -14.008 8.766 2.008 1 43.69 137 THR A O 1
ATOM 1073 N N . GLN A 1 138 ? -15.055 7.805 0.465 1 40.56 138 GLN A N 1
ATOM 1074 C CA . GLN A 1 138 ? -16.172 8.664 0.822 1 40.56 138 GLN A CA 1
ATOM 1075 C C . GLN A 1 138 ? -16.453 8.609 2.32 1 40.56 138 GLN A C 1
ATOM 1077 O O . GLN A 1 138 ? -16.688 7.531 2.877 1 40.56 138 GLN A O 1
ATOM 1082 N N . VAL A 1 139 ? -15.719 9.477 3.016 1 32.88 139 VAL A N 1
ATOM 1083 C CA . VAL A 1 139 ? -16.078 9.727 4.406 1 32.88 139 VAL A CA 1
ATOM 1084 C C . VAL A 1 139 ? -17.516 10.219 4.48 1 32.88 139 VAL A C 1
ATOM 1086 O O . VAL A 1 139 ? -17.875 11.227 3.857 1 32.88 139 VAL A O 1
ATOM 1089 N N . ASP A 1 140 ? -18.578 9.375 4.594 1 32.97 140 ASP A N 1
ATOM 1090 C CA . ASP A 1 140 ? -19.875 9.922 5.012 1 32.97 140 ASP A CA 1
ATOM 1091 C C . ASP A 1 140 ? -19.75 10.648 6.344 1 32.97 140 ASP A C 1
ATOM 1093 O O . ASP A 1 140 ? -19.016 10.219 7.23 1 32.97 140 ASP A O 1
ATOM 1097 N N . MET B 1 1 ? -2.281 23.328 -8.734 1 34.53 1 MET B N 1
ATOM 1098 C CA . MET B 1 1 ? -1.207 22.344 -8.742 1 34.53 1 MET B CA 1
ATOM 1099 C C . MET B 1 1 ? -1.677 21.031 -8.141 1 34.53 1 MET B C 1
ATOM 1101 O O . MET B 1 1 ? -1.983 20.953 -6.949 1 34.53 1 MET B O 1
ATOM 1105 N N . THR B 1 2 ? -2.547 20.281 -8.695 1 44.97 2 THR B N 1
ATOM 1106 C CA . THR B 1 2 ? -3.215 19.016 -8.406 1 44.97 2 THR B CA 1
ATOM 1107 C C . THR B 1 2 ? -2.229 18 -7.836 1 44.97 2 THR B C 1
ATOM 1109 O O . THR B 1 2 ? -1.237 17.656 -8.484 1 44.97 2 THR B O 1
ATOM 1112 N N . ASP B 1 3 ? -1.899 17.984 -6.469 1 55.34 3 ASP B N 1
ATOM 1113 C CA . ASP B 1 3 ? -0.808 17.859 -5.512 1 55.34 3 ASP B CA 1
ATOM 1114 C C . ASP B 1 3 ? -0.295 16.422 -5.457 1 55.34 3 ASP B C 1
ATOM 1116 O O . ASP B 1 3 ? -1.05 15.5 -5.141 1 55.34 3 ASP B O 1
ATOM 1120 N N . LEU B 1 4 ? 0.722 16.094 -6.215 1 60.62 4 LEU B N 1
ATOM 1121 C CA . LEU B 1 4 ? 1.536 14.883 -6.117 1 60.62 4 LEU B CA 1
ATOM 1122 C C . LEU B 1 4 ? 1.533 14.344 -4.691 1 60.62 4 LEU B C 1
ATOM 1124 O O . LEU B 1 4 ? 1.598 13.125 -4.484 1 60.62 4 LEU B O 1
ATOM 1128 N N . GLY B 1 5 ? 1.274 15.25 -3.85 1 61.53 5 GLY B N 1
ATOM 1129 C CA . GLY B 1 5 ? 1.227 14.812 -2.465 1 61.53 5 GLY B CA 1
ATOM 1130 C C . GLY B 1 5 ? 0.008 13.969 -2.146 1 61.53 5 GLY B C 1
ATOM 1131 O O . GLY B 1 5 ? 0.092 13.016 -1.368 1 61.53 5 GLY B O 1
ATOM 1132 N N . TYR B 1 6 ? -1.002 14.289 -2.881 1 68.06 6 TYR B N 1
ATOM 1133 C CA . TYR B 1 6 ? -2.217 13.523 -2.633 1 68.06 6 TYR B CA 1
ATOM 1134 C C . TYR B 1 6 ? -2.16 12.172 -3.334 1 68.06 6 TYR B C 1
ATOM 1136 O O . TYR B 1 6 ? -2.885 11.242 -2.967 1 68.06 6 TYR B O 1
ATOM 1144 N N . LEU B 1 7 ? -1.254 12.062 -4.293 1 70.69 7 LEU B N 1
ATOM 1145 C CA . LEU B 1 7 ? -1.107 10.797 -5 1 70.69 7 LEU B CA 1
ATOM 1146 C C . LEU B 1 7 ? -0.603 9.711 -4.062 1 70.69 7 LEU B C 1
ATOM 1148 O O . LEU B 1 7 ? -1.096 8.578 -4.094 1 70.69 7 LEU B O 1
ATOM 1152 N N . ALA B 1 8 ? 0.289 10.125 -3.234 1 71.12 8 ALA B N 1
ATOM 1153 C CA . ALA B 1 8 ? 0.841 9.172 -2.277 1 71.12 8 ALA B CA 1
ATOM 1154 C C . ALA B 1 8 ? -0.247 8.625 -1.359 1 71.12 8 ALA B C 1
ATOM 1156 O O . ALA B 1 8 ? -0.327 7.414 -1.135 1 71.12 8 ALA B O 1
ATOM 1157 N N . GLN B 1 9 ? -1.072 9.5 -0.937 1 75.5 9 GLN B N 1
ATOM 1158 C CA . GLN B 1 9 ? -2.148 9.109 -0.035 1 75.5 9 GLN B CA 1
ATOM 1159 C C . GLN B 1 9 ? -3.189 8.258 -0.759 1 75.5 9 GLN B C 1
ATOM 1161 O O . GLN B 1 9 ? -3.695 7.281 -0.204 1 75.5 9 GLN B O 1
ATOM 1166 N N . ASN B 1 10 ? -3.473 8.648 -1.951 1 75.69 10 ASN B N 1
ATOM 1167 C CA . ASN B 1 10 ? -4.457 7.906 -2.736 1 75.69 10 ASN B CA 1
ATOM 1168 C C . ASN B 1 10 ? -3.98 6.492 -3.045 1 75.69 10 ASN B C 1
ATOM 1170 O O . ASN B 1 10 ? -4.758 5.539 -2.959 1 75.69 10 ASN B O 1
ATOM 1174 N N . ILE B 1 11 ? -2.723 6.34 -3.363 1 79.88 11 ILE B N 1
ATOM 1175 C CA . ILE B 1 11 ? -2.135 5.035 -3.646 1 79.88 11 ILE B CA 1
ATOM 1176 C C . ILE B 1 11 ? -2.168 4.168 -2.389 1 79.88 11 ILE B C 1
ATOM 1178 O O . ILE B 1 11 ? -2.504 2.984 -2.451 1 79.88 11 ILE B O 1
ATOM 1182 N N . SER B 1 12 ? -1.865 4.797 -1.298 1 83.81 12 SER B N 1
ATOM 1183 C CA . SER B 1 12 ? -1.87 4.082 -0.025 1 83.81 12 SER B CA 1
ATOM 1184 C C . SER B 1 12 ? -3.271 3.602 0.332 1 83.81 12 SER B C 1
ATOM 1186 O O . SER B 1 12 ? -3.451 2.463 0.768 1 83.81 12 SER B O 1
ATOM 1188 N N . ILE B 1 13 ? -4.215 4.496 0.124 1 81.88 13 ILE B N 1
ATOM 1189 C CA . ILE B 1 13 ? -5.602 4.172 0.444 1 81.88 13 ILE B CA 1
ATOM 1190 C C . ILE B 1 13 ? -6.086 3.035 -0.452 1 81.88 13 ILE B C 1
ATOM 1192 O O . ILE B 1 13 ? -6.73 2.096 0.021 1 81.88 13 ILE B O 1
ATOM 1196 N N . LEU B 1 14 ? -5.746 3.09 -1.72 1 81.5 14 LEU B N 1
ATOM 1197 C CA . LEU B 1 14 ? -6.129 2.049 -2.664 1 81.5 14 LEU B CA 1
ATOM 1198 C C . LEU B 1 14 ? -5.504 0.711 -2.285 1 81.5 14 LEU B C 1
ATOM 1200 O O . LEU B 1 14 ? -6.16 -0.329 -2.35 1 81.5 14 LEU B O 1
ATOM 1204 N N . HIS B 1 15 ? -4.262 0.76 -1.983 1 85.25 15 HIS B N 1
ATOM 1205 C CA . HIS B 1 15 ? -3.561 -0.45 -1.571 1 85.25 15 HIS B CA 1
ATOM 1206 C C . HIS B 1 15 ? -4.227 -1.086 -0.356 1 85.25 15 HIS B C 1
ATOM 1208 O O . HIS B 1 15 ? -4.527 -2.283 -0.362 1 85.25 15 HIS B O 1
ATOM 1214 N N . ARG B 1 16 ? -4.504 -0.306 0.651 1 87.5 16 ARG B N 1
ATOM 1215 C CA . ARG B 1 16 ? -5.074 -0.83 1.889 1 87.5 16 ARG B CA 1
ATOM 1216 C C . ARG B 1 16 ? -6.492 -1.343 1.663 1 87.5 16 ARG B C 1
ATOM 1218 O O . ARG B 1 16 ? -6.891 -2.359 2.236 1 87.5 16 ARG B O 1
ATOM 1225 N N . LYS B 1 17 ? -7.227 -0.568 0.875 1 85.94 17 LYS B N 1
ATOM 1226 C CA . LYS B 1 17 ? -8.594 -0.987 0.571 1 85.94 17 LYS B CA 1
ATOM 1227 C C . LYS B 1 17 ? -8.602 -2.299 -0.21 1 85.94 17 LYS B C 1
ATOM 1229 O O . LYS B 1 17 ? -9.422 -3.178 0.056 1 85.94 17 LYS B O 1
ATOM 1234 N N . TYR B 1 18 ? -7.711 -2.457 -1.226 1 87.62 18 TYR B N 1
ATOM 1235 C CA . TYR B 1 18 ? -7.562 -3.703 -1.972 1 87.62 18 TYR B CA 1
ATOM 1236 C C . TYR B 1 18 ? -7.289 -4.871 -1.032 1 87.62 18 TYR B C 1
ATOM 1238 O O . TYR B 1 18 ? -7.938 -5.918 -1.127 1 87.62 18 TYR B O 1
ATOM 1246 N N . TYR B 1 19 ? -6.363 -4.68 -0.142 1 91.75 19 TYR B N 1
ATOM 1247 C CA . TYR B 1 19 ? -5.965 -5.734 0.785 1 91.75 19 TYR B CA 1
ATOM 1248 C C . TYR B 1 19 ? -7.117 -6.105 1.715 1 91.75 19 TYR B C 1
ATOM 1250 O O . TYR B 1 19 ? -7.383 -7.285 1.94 1 91.75 19 TYR B O 1
ATOM 1258 N N . LYS B 1 20 ? -7.789 -5.094 2.18 1 91.38 20 LYS B N 1
ATOM 1259 C CA . LYS B 1 20 ? -8.922 -5.32 3.072 1 91.38 20 LYS B CA 1
ATOM 1260 C C . LYS B 1 20 ? -10.062 -6.031 2.348 1 91.38 20 LYS B C 1
ATOM 1262 O O . LYS B 1 20 ? -10.609 -7.008 2.854 1 91.38 20 LYS B O 1
ATOM 1267 N N . ASP B 1 21 ? -10.375 -5.578 1.163 1 91.62 21 ASP B N 1
ATOM 1268 C CA . ASP B 1 21 ? -11.547 -6.043 0.436 1 91.62 21 ASP B CA 1
ATOM 1269 C C . ASP B 1 21 ? -11.352 -7.465 -0.083 1 91.62 21 ASP B C 1
ATOM 1271 O O . ASP B 1 21 ? -12.312 -8.219 -0.229 1 91.62 21 ASP B O 1
ATOM 1275 N N . THR B 1 22 ? -10.086 -7.805 -0.375 1 94.5 22 THR B N 1
ATOM 1276 C CA . THR B 1 22 ? -9.867 -9.07 -1.068 1 94.5 22 THR B CA 1
ATOM 1277 C C . THR B 1 22 ? -9.438 -10.156 -0.087 1 94.5 22 THR B C 1
ATOM 1279 O O . THR B 1 22 ? -9.258 -11.312 -0.474 1 94.5 22 THR B O 1
ATOM 1282 N N . ARG B 1 23 ? -9.297 -9.836 1.132 1 95.94 23 ARG B N 1
ATOM 1283 C CA . ARG B 1 23 ? -8.812 -10.758 2.154 1 95.94 23 ARG B CA 1
ATOM 1284 C C . ARG B 1 23 ? -9.68 -12.008 2.221 1 95.94 23 ARG B C 1
ATOM 1286 O O . ARG B 1 23 ? -9.164 -13.125 2.24 1 95.94 23 ARG B O 1
ATOM 1293 N N . ALA B 1 24 ? -11.023 -11.836 2.232 1 96.69 24 ALA B N 1
ATOM 1294 C CA . ALA B 1 24 ? -11.93 -12.961 2.385 1 96.69 24 ALA B CA 1
ATOM 1295 C C . ALA B 1 24 ? -11.836 -13.914 1.191 1 96.69 24 ALA B C 1
ATOM 1297 O O . ALA B 1 24 ? -11.844 -15.133 1.358 1 96.69 24 ALA B O 1
ATOM 1298 N N . ALA B 1 25 ? -11.773 -13.375 0.005 1 96.88 25 ALA B N 1
ATOM 1299 C CA . ALA B 1 25 ? -11.68 -14.195 -1.203 1 96.88 25 ALA B CA 1
ATOM 1300 C C . ALA B 1 25 ? -10.383 -14.992 -1.231 1 96.88 25 ALA B C 1
ATOM 1302 O O . ALA B 1 25 ? -10.375 -16.172 -1.596 1 96.88 25 ALA B O 1
ATOM 1303 N N . PHE B 1 26 ? -9.289 -14.383 -0.801 1 97.31 26 PHE B N 1
ATOM 1304 C CA . PHE B 1 26 ? -7.996 -15.062 -0.789 1 97.31 26 PHE B CA 1
ATOM 1305 C C . PHE B 1 26 ? -7.945 -16.109 0.315 1 97.31 26 PHE B C 1
ATOM 1307 O O . PHE B 1 26 ? -7.312 -17.156 0.156 1 97.31 26 PHE B O 1
ATOM 1314 N N . GLN B 1 27 ? -8.648 -15.828 1.376 1 97.69 27 GLN B N 1
ATOM 1315 C CA . GLN B 1 27 ? -8.695 -16.797 2.471 1 97.69 27 GLN B CA 1
ATOM 1316 C C . GLN B 1 27 ? -9.328 -18.109 2.018 1 97.69 27 GLN B C 1
ATOM 1318 O O . GLN B 1 27 ? -8.945 -19.172 2.494 1 97.69 27 GLN B O 1
ATOM 1323 N N . GLU B 1 28 ? -10.258 -18.062 1.123 1 97.31 28 GLU B N 1
ATOM 1324 C CA . GLU B 1 28 ? -10.891 -19.25 0.581 1 97.31 28 GLU B CA 1
ATOM 1325 C C . GLU B 1 28 ? -9.875 -20.141 -0.123 1 97.31 28 GLU B C 1
ATOM 1327 O O . GLU B 1 28 ? -10.094 -21.344 -0.268 1 97.31 28 GLU B O 1
ATOM 1332 N N . LEU B 1 29 ? -8.789 -19.578 -0.549 1 97.5 29 LEU B N 1
ATOM 1333 C CA . LEU B 1 29 ? -7.719 -20.312 -1.214 1 97.5 29 LEU B CA 1
ATOM 1334 C C . LEU B 1 29 ? -6.586 -20.625 -0.242 1 97.5 29 LEU B C 1
ATOM 1336 O O . LEU B 1 29 ? -5.516 -21.078 -0.653 1 97.5 29 LEU B O 1
ATOM 1340 N N . GLY B 1 30 ? -6.812 -20.25 1.046 1 97.38 30 GLY B N 1
ATOM 1341 C CA . GLY B 1 30 ? -5.773 -20.406 2.051 1 97.38 30 GLY B CA 1
ATOM 1342 C C . GLY B 1 30 ? -4.715 -19.328 1.988 1 97.38 30 GLY B C 1
ATOM 1343 O O . GLY B 1 30 ? -3.625 -19.484 2.543 1 97.38 30 GLY B O 1
ATOM 1344 N N . LEU B 1 31 ? -5.047 -18.281 1.292 1 97.88 31 LEU B N 1
ATOM 1345 C CA . LEU B 1 31 ? -4.066 -17.219 1.058 1 97.88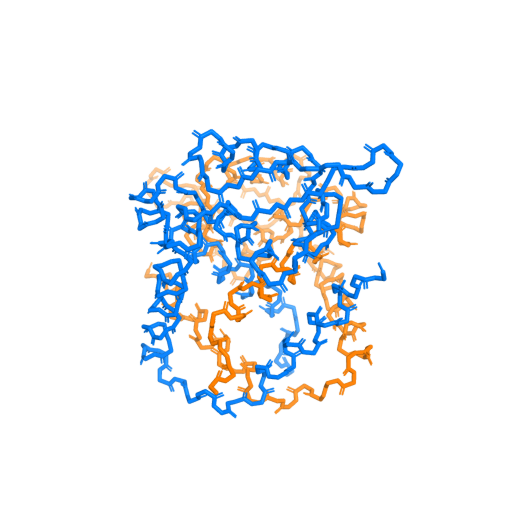 31 LEU B CA 1
ATOM 1346 C C . LEU B 1 31 ? -4.488 -15.922 1.741 1 97.88 31 LEU B C 1
ATOM 1348 O O . LEU B 1 31 ? -5.641 -15.781 2.158 1 97.88 31 LEU B O 1
ATOM 1352 N N . ASN B 1 32 ? -3.572 -15.055 1.968 1 96.44 32 ASN B N 1
ATOM 1353 C CA . ASN B 1 32 ? -3.783 -13.617 2.129 1 96.44 32 ASN B CA 1
ATOM 1354 C C . ASN B 1 32 ? -3.273 -12.836 0.921 1 96.44 32 ASN B C 1
ATOM 1356 O O . ASN B 1 32 ? -2.678 -13.414 0.009 1 96.44 32 ASN B O 1
ATOM 1360 N N . PRO B 1 33 ? -3.547 -11.57 0.863 1 94.5 33 PRO B N 1
ATOM 1361 C CA . PRO B 1 33 ? -3.17 -10.812 -0.334 1 94.5 33 PRO B CA 1
ATOM 1362 C C . PRO B 1 33 ? -1.665 -10.836 -0.598 1 94.5 33 PRO B C 1
ATOM 1364 O O . PRO B 1 33 ? -1.238 -10.922 -1.752 1 94.5 33 PRO B O 1
ATOM 1367 N N . THR B 1 34 ? -0.85 -10.844 0.438 1 94.81 34 THR B N 1
ATOM 1368 C CA . THR B 1 34 ? 0.597 -10.859 0.249 1 94.81 34 THR B CA 1
ATOM 1369 C C . THR B 1 34 ? 1.053 -12.211 -0.293 1 94.81 34 THR B C 1
ATOM 1371 O O . THR B 1 34 ? 1.855 -12.273 -1.227 1 94.81 34 THR B O 1
ATOM 1374 N N . ALA B 1 35 ? 0.501 -13.273 0.262 1 96.69 35 ALA B N 1
ATOM 1375 C CA . ALA B 1 35 ? 0.827 -14.609 -0.227 1 96.69 35 ALA B CA 1
ATOM 1376 C C . ALA B 1 35 ? 0.402 -14.781 -1.683 1 96.69 35 ALA B C 1
ATOM 1378 O O . ALA B 1 35 ? 1.089 -15.438 -2.463 1 96.69 35 ALA B O 1
ATOM 1379 N N . ALA B 1 36 ? -0.72 -14.172 -2.016 1 95.56 36 ALA B N 1
ATOM 1380 C CA . ALA B 1 36 ? -1.191 -14.195 -3.396 1 95.56 36 ALA B CA 1
ATOM 1381 C C . ALA B 1 36 ? -0.194 -13.508 -4.328 1 95.56 36 ALA B C 1
ATOM 1383 O O . ALA B 1 36 ? 0.068 -13.992 -5.43 1 95.56 36 ALA B O 1
ATOM 1384 N N . CYS B 1 37 ? 0.368 -12.438 -3.9 1 94 37 CYS B N 1
ATOM 1385 C CA . CYS B 1 37 ? 1.377 -11.734 -4.688 1 94 37 CYS B CA 1
ATOM 1386 C C . CYS B 1 37 ? 2.635 -12.586 -4.84 1 94 37 CYS B C 1
ATOM 1388 O O . CYS B 1 37 ? 3.242 -12.617 -5.91 1 94 37 CYS B O 1
ATOM 1390 N N . VAL B 1 38 ? 2.992 -13.234 -3.793 1 95.94 38 VAL B N 1
ATOM 1391 C CA . VAL B 1 38 ? 4.156 -14.109 -3.846 1 95.94 38 VAL B CA 1
ATOM 1392 C C . VAL B 1 38 ? 3.92 -15.227 -4.863 1 95.94 38 VAL B C 1
ATOM 1394 O O . VAL B 1 38 ? 4.77 -15.484 -5.719 1 95.94 38 VAL B O 1
ATOM 1397 N N . LEU B 1 39 ? 2.762 -15.852 -4.781 1 96.69 39 LEU B N 1
ATOM 1398 C CA . LEU B 1 39 ? 2.395 -16.922 -5.691 1 96.69 39 LEU B CA 1
ATOM 1399 C C . LEU B 1 39 ? 2.484 -16.469 -7.145 1 96.69 39 LEU B C 1
ATOM 1401 O O . LEU B 1 39 ? 3.07 -17.156 -7.98 1 96.69 39 LEU B O 1
ATOM 1405 N N . LEU B 1 40 ? 1.949 -15.312 -7.406 1 94.19 40 LEU B N 1
ATOM 1406 C CA . LEU B 1 40 ? 1.947 -14.773 -8.766 1 94.19 40 LEU B CA 1
ATOM 1407 C C . LEU B 1 40 ? 3.365 -14.453 -9.219 1 94.19 40 LEU B C 1
ATOM 1409 O O . LEU B 1 40 ? 3.707 -14.656 -10.391 1 94.19 40 LEU B O 1
ATOM 1413 N N . THR B 1 41 ? 4.164 -13.906 -8.328 1 92.75 41 THR B N 1
ATOM 1414 C CA . THR B 1 41 ? 5.547 -13.578 -8.656 1 92.75 41 THR B CA 1
ATOM 1415 C C . THR B 1 41 ? 6.328 -14.828 -9.047 1 92.75 41 THR B C 1
ATOM 1417 O O . THR B 1 41 ? 7.07 -14.82 -10.031 1 92.75 41 THR B O 1
ATOM 1420 N N . VAL B 1 42 ? 6.117 -15.875 -8.297 1 95.81 42 VAL B N 1
ATOM 1421 C CA . VAL B 1 42 ? 6.789 -17.141 -8.594 1 95.81 42 VAL B CA 1
ATOM 1422 C C . VAL B 1 42 ? 6.293 -17.688 -9.93 1 95.81 42 VAL B C 1
ATOM 1424 O O . VAL B 1 42 ? 7.078 -18.219 -10.711 1 95.81 42 VAL B O 1
ATOM 1427 N N . HIS B 1 43 ? 5.016 -17.547 -10.125 1 94.81 43 HIS B N 1
ATOM 1428 C CA . HIS B 1 43 ? 4.426 -18 -11.383 1 94.81 43 HIS B CA 1
ATOM 1429 C C . HIS B 1 43 ? 5.062 -17.281 -12.57 1 94.81 43 HIS B C 1
ATOM 1431 O O . HIS B 1 43 ? 5.336 -17.906 -13.594 1 94.81 43 HIS B O 1
ATOM 1437 N N . GLU B 1 44 ? 5.309 -16.062 -12.445 1 89.88 44 GLU B N 1
ATOM 1438 C CA . GLU B 1 44 ? 5.785 -15.227 -13.539 1 89.88 44 GLU B CA 1
ATOM 1439 C C . GLU B 1 44 ? 7.293 -15.367 -13.734 1 89.88 44 GLU B C 1
ATOM 1441 O O . GLU B 1 44 ? 7.816 -15.07 -14.805 1 89.88 44 GLU B O 1
ATOM 1446 N N . HIS B 1 45 ? 7.957 -15.68 -12.703 1 90.25 45 HIS B N 1
ATOM 1447 C CA . HIS B 1 45 ? 9.414 -15.805 -12.742 1 90.25 45 HIS B CA 1
ATOM 1448 C C . HIS B 1 45 ? 9.859 -17.188 -12.266 1 90.25 45 HIS B C 1
ATOM 1450 O O . HIS B 1 45 ? 10.266 -17.344 -11.109 1 90.25 45 HIS B O 1
ATOM 1456 N N . PRO B 1 46 ? 9.906 -18.047 -13.234 1 82.88 46 PRO B N 1
ATOM 1457 C CA . PRO B 1 46 ? 10.367 -19.375 -12.836 1 82.88 46 PRO B CA 1
ATOM 1458 C C . PRO B 1 46 ? 11.789 -19.375 -12.281 1 82.88 46 PRO B C 1
ATOM 1460 O O . PRO B 1 46 ? 12.641 -18.609 -12.75 1 82.88 46 PRO B O 1
ATOM 1463 N N . HIS B 1 47 ? 12.117 -20.047 -11.25 1 85 47 HIS B N 1
ATOM 1464 C CA . HIS B 1 47 ? 13.414 -20.25 -10.609 1 85 47 HIS B CA 1
ATOM 1465 C C . HIS B 1 47 ? 13.805 -19.031 -9.781 1 85 47 HIS B C 1
ATOM 1467 O O . HIS B 1 47 ? 14.984 -18.828 -9.469 1 85 47 HIS B O 1
ATOM 1473 N N . ILE B 1 48 ? 12.852 -18.203 -9.477 1 93.56 48 ILE B N 1
ATOM 1474 C CA . ILE B 1 48 ? 13.086 -17.062 -8.609 1 93.56 48 ILE B CA 1
ATOM 1475 C C . ILE B 1 48 ? 13.352 -17.531 -7.184 1 93.56 48 ILE B C 1
ATOM 1477 O O . ILE B 1 48 ? 12.789 -18.547 -6.75 1 93.56 48 ILE B O 1
ATOM 1481 N N . ASN B 1 49 ? 14.203 -16.828 -6.461 1 95.06 49 ASN B N 1
ATOM 1482 C CA . ASN B 1 49 ? 14.445 -17.172 -5.062 1 95.06 49 ASN B CA 1
ATOM 1483 C C . ASN B 1 49 ? 13.766 -16.188 -4.117 1 95.06 49 ASN B C 1
ATOM 1485 O O . ASN B 1 49 ? 13.188 -15.188 -4.559 1 95.06 49 ASN B O 1
ATOM 1489 N N . GLN B 1 50 ? 13.82 -16.516 -2.826 1 95.38 50 GLN B N 1
ATOM 1490 C CA . GLN B 1 50 ? 13.086 -15.727 -1.843 1 95.38 50 GLN B CA 1
ATOM 1491 C C . GLN B 1 50 ? 13.578 -14.289 -1.811 1 95.38 50 GLN B C 1
ATOM 1493 O O . GLN B 1 50 ? 12.781 -13.352 -1.672 1 95.38 50 GLN B O 1
ATOM 1498 N N . ASN B 1 51 ? 14.883 -14.125 -1.953 1 93.75 51 ASN B N 1
ATOM 1499 C CA . ASN B 1 51 ? 15.438 -12.773 -1.95 1 93.75 51 ASN B CA 1
ATOM 1500 C C . ASN B 1 51 ? 14.93 -11.953 -3.131 1 93.75 51 ASN B C 1
ATOM 1502 O O . ASN B 1 51 ? 14.609 -10.773 -2.977 1 93.75 51 ASN B O 1
ATOM 1506 N N . GLN B 1 52 ? 14.867 -12.57 -4.219 1 91.88 52 GLN B N 1
ATOM 1507 C CA . GLN B 1 52 ? 14.383 -11.906 -5.426 1 91.88 52 GLN B CA 1
ATOM 1508 C C . GLN B 1 52 ? 12.898 -11.594 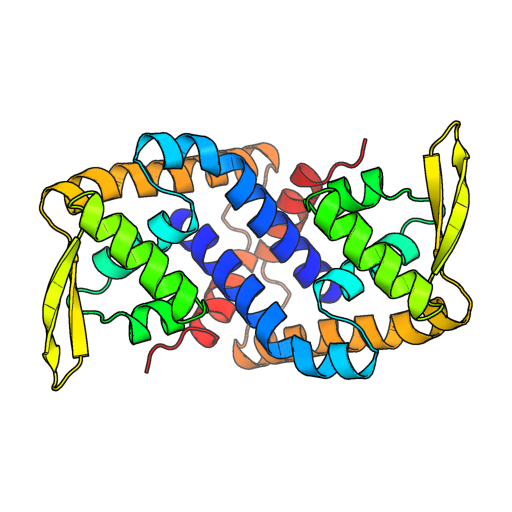-5.324 1 91.88 52 GLN B C 1
ATOM 1510 O O . GLN B 1 52 ? 12.445 -10.555 -5.801 1 91.88 52 GLN B O 1
ATOM 1515 N N . VAL B 1 53 ? 12.117 -12.484 -4.668 1 94 53 VAL B N 1
ATOM 1516 C CA . VAL B 1 53 ? 10.703 -12.227 -4.43 1 94 53 VAL B CA 1
ATOM 1517 C C . VAL B 1 53 ? 10.547 -10.992 -3.537 1 94 53 VAL B C 1
ATOM 1519 O O . VAL B 1 53 ? 9.758 -10.102 -3.84 1 94 53 VAL B O 1
ATOM 1522 N N . ALA B 1 54 ? 11.352 -11 -2.449 1 94.25 54 ALA B N 1
ATOM 1523 C CA . ALA B 1 54 ? 11.297 -9.883 -1.507 1 94.25 54 ALA B CA 1
ATOM 1524 C C . ALA B 1 54 ? 11.586 -8.562 -2.205 1 94.25 54 ALA B C 1
ATOM 1526 O O . ALA B 1 54 ? 10.883 -7.566 -1.989 1 94.25 54 ALA B O 1
ATOM 1527 N N . LYS B 1 55 ? 12.562 -8.539 -3.092 1 89.62 55 LYS B N 1
ATOM 1528 C CA . LYS B 1 55 ? 12.953 -7.348 -3.84 1 89.62 55 LYS B CA 1
ATOM 1529 C C . LYS B 1 55 ? 11.859 -6.938 -4.824 1 89.62 55 LYS B C 1
ATOM 1531 O O . LYS B 1 55 ? 11.508 -5.758 -4.918 1 89.62 55 LYS B O 1
ATOM 1536 N N . ALA B 1 56 ? 11.305 -7.918 -5.508 1 85.81 56 ALA B N 1
ATOM 1537 C CA . ALA B 1 56 ? 10.297 -7.664 -6.535 1 85.81 56 ALA B CA 1
ATOM 1538 C C . ALA B 1 56 ? 9.031 -7.07 -5.922 1 85.81 56 ALA B C 1
ATOM 1540 O O . ALA B 1 56 ? 8.359 -6.242 -6.547 1 85.81 56 ALA B O 1
ATOM 1541 N N . LEU B 1 57 ? 8.719 -7.473 -4.68 1 88.94 57 LEU B N 1
ATOM 1542 C CA . LEU B 1 57 ? 7.473 -7.051 -4.043 1 88.94 57 LEU B CA 1
ATOM 1543 C C . LEU B 1 57 ? 7.73 -5.949 -3.023 1 88.94 57 LEU B C 1
ATOM 1545 O O . LEU B 1 57 ? 6.793 -5.41 -2.434 1 88.94 57 LEU B O 1
ATOM 1549 N N . VAL B 1 58 ? 9.008 -5.598 -2.805 1 90.12 58 VAL B N 1
ATOM 1550 C CA . VAL B 1 58 ? 9.414 -4.59 -1.829 1 90.12 58 VAL B CA 1
ATOM 1551 C C . VAL B 1 58 ? 8.859 -4.949 -0.453 1 90.12 58 VAL B C 1
ATOM 1553 O O . VAL B 1 58 ? 8.219 -4.121 0.202 1 90.12 58 VAL B O 1
ATOM 1556 N N . ILE B 1 59 ? 9.055 -6.223 -0.053 1 93.19 59 ILE B N 1
ATOM 1557 C CA . ILE B 1 59 ? 8.68 -6.672 1.283 1 93.19 59 ILE B CA 1
ATOM 1558 C C . ILE B 1 59 ? 9.906 -7.215 2.01 1 93.19 59 ILE B C 1
ATOM 1560 O O . ILE B 1 59 ? 10.922 -7.52 1.381 1 93.19 59 ILE B O 1
ATOM 1564 N N . ASP B 1 60 ? 9.812 -7.219 3.305 1 93.31 60 ASP B N 1
ATOM 1565 C CA . ASP B 1 60 ? 10.977 -7.648 4.074 1 93.31 60 ASP B CA 1
ATOM 1566 C C . ASP B 1 60 ? 11.156 -9.164 3.998 1 93.31 60 ASP B C 1
ATOM 1568 O O . ASP B 1 60 ? 10.219 -9.891 3.678 1 93.31 60 ASP B O 1
ATOM 1572 N N . LYS B 1 61 ? 12.359 -9.57 4.363 1 94.44 61 LYS B N 1
ATOM 1573 C CA . LYS B 1 61 ? 12.758 -10.969 4.246 1 94.44 61 LYS B CA 1
ATOM 1574 C C . LYS B 1 61 ? 11.922 -11.859 5.164 1 94.44 61 LYS B C 1
ATOM 1576 O O . LYS B 1 61 ? 11.586 -12.984 4.801 1 94.44 61 LYS B O 1
ATOM 1581 N N . GLY B 1 62 ? 11.578 -11.336 6.352 1 96.62 62 GLY B N 1
ATOM 1582 C CA . GLY B 1 62 ? 10.773 -12.117 7.277 1 96.62 62 GLY B CA 1
ATOM 1583 C C . GLY B 1 62 ? 9.375 -12.406 6.758 1 96.62 62 GLY B C 1
ATOM 1584 O O . GLY B 1 62 ? 8.898 -13.539 6.832 1 96.62 62 GLY B O 1
ATOM 1585 N N . LEU B 1 63 ? 8.766 -11.406 6.285 1 95.12 63 LEU B N 1
ATOM 1586 C CA . LEU B 1 63 ? 7.438 -11.555 5.699 1 95.12 63 LEU B CA 1
ATOM 1587 C C . LEU B 1 63 ? 7.48 -12.484 4.496 1 95.12 63 LEU B C 1
ATOM 1589 O O . LEU B 1 63 ? 6.609 -13.344 4.34 1 95.12 63 LEU B O 1
ATOM 1593 N N . THR B 1 64 ? 8.508 -12.328 3.65 1 96.62 64 THR B N 1
ATOM 1594 C CA . THR B 1 64 ? 8.68 -13.195 2.492 1 96.62 64 THR B CA 1
ATOM 1595 C C . THR B 1 64 ? 8.773 -14.656 2.92 1 96.62 64 THR B C 1
ATOM 1597 O O . THR B 1 64 ? 8.078 -15.516 2.379 1 96.62 64 THR B O 1
ATOM 1600 N N . THR B 1 65 ? 9.609 -14.875 3.91 1 97.31 65 THR B N 1
ATOM 1601 C CA . THR B 1 65 ? 9.812 -16.234 4.41 1 97.31 65 THR B CA 1
ATOM 1602 C C . THR B 1 65 ? 8.508 -16.812 4.949 1 97.31 65 THR B C 1
ATOM 1604 O O . THR B 1 65 ? 8.172 -17.969 4.668 1 97.31 65 THR B O 1
ATOM 1607 N N . ARG B 1 66 ? 7.789 -16 5.645 1 98 66 ARG B N 1
ATOM 1608 C CA . ARG B 1 66 ? 6.527 -16.453 6.234 1 98 66 ARG B CA 1
ATOM 1609 C C . ARG B 1 66 ? 5.523 -16.828 5.152 1 98 66 ARG B C 1
ATOM 1611 O O . ARG B 1 66 ? 4.871 -17.875 5.246 1 98 66 ARG B O 1
ATOM 1618 N N . GLU B 1 67 ? 5.434 -16 4.129 1 97.88 67 GLU B N 1
ATOM 1619 C CA . GLU B 1 67 ? 4.457 -16.266 3.076 1 97.88 67 GLU B CA 1
ATOM 1620 C C . GLU B 1 67 ? 4.883 -17.453 2.213 1 97.88 67 GLU B C 1
ATOM 1622 O O . GLU B 1 67 ? 4.043 -18.234 1.761 1 97.88 67 GLU B O 1
ATOM 1627 N N . VAL B 1 68 ? 6.176 -17.594 1.951 1 97.88 68 VAL B N 1
ATOM 1628 C CA . VAL B 1 68 ? 6.688 -18.734 1.193 1 97.88 68 VAL B CA 1
ATOM 1629 C C . VAL B 1 68 ? 6.41 -20.031 1.957 1 97.88 68 VAL B C 1
ATOM 1631 O O . VAL B 1 68 ? 5.969 -21.016 1.372 1 97.88 68 VAL B O 1
ATOM 1634 N N . ASN B 1 69 ? 6.695 -19.984 3.24 1 98.12 69 ASN B N 1
ATOM 1635 C CA . ASN B 1 69 ? 6.422 -21.156 4.07 1 98.12 69 ASN B CA 1
ATOM 1636 C C . ASN B 1 69 ? 4.941 -21.516 4.07 1 98.12 69 ASN B C 1
ATOM 1638 O O . ASN B 1 69 ? 4.582 -22.688 4.055 1 98.12 69 ASN B O 1
ATOM 1642 N N . LYS B 1 70 ? 4.109 -20.547 4.102 1 97.88 70 LYS B N 1
ATOM 1643 C CA . LYS B 1 70 ? 2.67 -20.766 4.031 1 97.88 70 LYS B CA 1
ATOM 1644 C C . LYS B 1 70 ? 2.277 -21.438 2.721 1 97.88 70 LYS B C 1
ATOM 1646 O O . LYS B 1 70 ? 1.498 -22.391 2.715 1 97.88 70 LYS B O 1
ATOM 1651 N N . LEU B 1 71 ? 2.797 -20.969 1.624 1 98.38 71 LEU B N 1
ATOM 1652 C CA . LEU B 1 71 ? 2.508 -21.531 0.308 1 98.38 71 LEU B CA 1
ATOM 1653 C C . LEU B 1 71 ? 3.018 -22.953 0.205 1 98.38 71 LEU B C 1
ATOM 1655 O O . LEU B 1 71 ? 2.375 -23.812 -0.418 1 98.38 71 LEU B O 1
ATOM 1659 N N . GLN B 1 72 ? 4.172 -23.156 0.775 1 98.38 72 GLN B N 1
ATOM 1660 C CA . GLN B 1 72 ? 4.727 -24.5 0.789 1 98.38 72 GLN B CA 1
ATOM 1661 C C . GLN B 1 72 ? 3.84 -25.453 1.59 1 98.38 72 GLN B C 1
ATOM 1663 O O . GLN B 1 72 ? 3.59 -26.578 1.167 1 98.38 72 GLN B O 1
ATOM 1668 N N . ALA B 1 73 ? 3.377 -25.031 2.721 1 98.25 73 ALA B N 1
ATOM 1669 C CA . ALA B 1 73 ? 2.512 -25.828 3.58 1 98.25 73 ALA B CA 1
ATOM 1670 C C . ALA B 1 73 ? 1.203 -26.172 2.875 1 98.25 73 ALA B C 1
ATOM 1672 O O . ALA B 1 73 ? 0.618 -27.234 3.119 1 98.25 73 ALA B O 1
ATOM 1673 N N . LEU B 1 74 ? 0.729 -25.328 1.953 1 98.12 74 LEU B N 1
ATOM 1674 C CA . LEU B 1 74 ? -0.509 -25.531 1.207 1 98.12 74 LEU B CA 1
ATOM 1675 C C . LEU B 1 74 ? -0.26 -26.344 -0.056 1 98.12 74 LEU B C 1
ATOM 1677 O O . LEU B 1 74 ? -1.182 -26.594 -0.839 1 98.12 74 LEU B O 1
ATOM 1681 N N . ASP B 1 75 ? 1.075 -26.688 -0.293 1 98.31 75 ASP B N 1
ATOM 1682 C CA . ASP B 1 75 ? 1.511 -27.438 -1.472 1 98.31 75 ASP B CA 1
ATOM 1683 C C . ASP B 1 75 ? 1.342 -26.594 -2.74 1 98.31 75 ASP B C 1
ATOM 1685 O O . ASP B 1 75 ? 1.003 -27.125 -3.799 1 98.31 75 ASP B O 1
ATOM 1689 N N . TYR B 1 76 ? 1.415 -25.266 -2.602 1 98.19 76 TYR B N 1
ATOM 1690 C CA . TYR B 1 76 ? 1.315 -24.391 -3.768 1 98.19 76 TYR B CA 1
ATOM 1691 C C . TYR B 1 76 ? 2.682 -24.188 -4.41 1 98.19 76 TYR B C 1
ATOM 1693 O O . TYR B 1 76 ? 2.775 -23.859 -5.594 1 98.19 76 TYR B O 1
ATOM 1701 N N . LEU B 1 77 ? 3.756 -24.281 -3.613 1 97.56 77 LEU B N 1
ATOM 1702 C CA . LEU B 1 77 ? 5.094 -24.188 -4.184 1 97.56 77 LEU B CA 1
ATOM 1703 C C . LEU B 1 77 ? 6.066 -25.109 -3.457 1 97.56 77 LEU B C 1
ATOM 1705 O O . LEU B 1 77 ? 5.758 -25.609 -2.377 1 97.56 77 LEU B O 1
ATOM 1709 N N . VAL B 1 78 ? 7.195 -25.406 -4.086 1 97.44 78 VAL B N 1
ATOM 1710 C CA . VAL B 1 78 ? 8.297 -26.156 -3.512 1 97.44 78 VAL B CA 1
ATOM 1711 C C . VAL B 1 78 ? 9.602 -25.375 -3.656 1 97.44 78 VAL B C 1
ATOM 1713 O O . VAL B 1 78 ? 9.703 -24.469 -4.492 1 97.44 78 VAL B O 1
ATOM 1716 N N . LYS B 1 79 ? 10.461 -25.688 -2.752 1 96.44 79 LYS B N 1
ATOM 1717 C CA . LYS B 1 79 ? 11.812 -25.141 -2.826 1 96.44 79 LYS B CA 1
ATOM 1718 C C . LYS B 1 79 ? 12.781 -26.156 -3.451 1 96.44 79 LYS B C 1
ATOM 1720 O O . LYS B 1 79 ? 12.758 -27.328 -3.111 1 96.44 79 LYS B O 1
ATOM 1725 N N . THR B 1 80 ? 13.469 -25.656 -4.391 1 93.69 80 THR B N 1
ATOM 1726 C CA . THR B 1 80 ? 14.461 -26.484 -5.047 1 93.69 80 THR B CA 1
ATOM 1727 C C . THR B 1 80 ? 15.844 -25.844 -5 1 93.69 80 THR B C 1
ATOM 1729 O O . THR B 1 80 ? 15.953 -24.641 -4.746 1 93.69 80 THR B O 1
ATOM 1732 N N . ALA B 1 81 ? 16.844 -26.656 -5.223 1 91.38 81 ALA B N 1
ATOM 1733 C CA . ALA B 1 81 ? 18.203 -26.141 -5.176 1 91.38 81 ALA B CA 1
ATOM 1734 C C . ALA B 1 81 ? 18.438 -25.094 -6.258 1 91.38 81 ALA B C 1
ATOM 1736 O O . ALA B 1 81 ? 18.062 -25.297 -7.418 1 91.38 81 ALA B O 1
ATOM 1737 N N . GLY B 1 82 ? 18.891 -23.891 -5.82 1 88.38 82 GLY B N 1
ATOM 1738 C CA . GLY B 1 82 ? 19.281 -22.844 -6.754 1 88.38 82 GLY B CA 1
ATOM 1739 C C . GLY B 1 82 ? 20.781 -22.734 -6.938 1 88.38 82 GLY B C 1
ATOM 1740 O O . GLY B 1 82 ? 21.469 -23.75 -7.113 1 88.38 82 GLY B O 1
ATOM 1741 N N . THR B 1 83 ? 21.156 -21.578 -7.137 1 83.69 83 THR B N 1
ATOM 1742 C CA . THR B 1 83 ? 22.594 -21.328 -7.277 1 83.69 83 THR B CA 1
ATOM 1743 C C . THR B 1 83 ? 23.234 -21.125 -5.91 1 83.69 83 THR B C 1
ATOM 1745 O O . THR B 1 83 ? 22.766 -20.328 -5.102 1 83.69 83 THR B O 1
ATOM 1748 N N . GLY B 1 84 ? 24.344 -21.938 -5.613 1 84.94 84 GLY B N 1
ATOM 1749 C CA . GLY B 1 84 ? 24.969 -21.859 -4.305 1 84.94 84 GLY B CA 1
ATOM 1750 C C . GLY B 1 84 ? 24.062 -22.312 -3.176 1 84.94 84 GLY B C 1
ATOM 1751 O O . GLY B 1 84 ? 23.516 -23.422 -3.223 1 84.94 84 GLY B O 1
ATOM 1752 N N . LYS B 1 85 ? 23.938 -21.422 -2.289 1 86.62 85 LYS B N 1
ATOM 1753 C CA . LYS B 1 85 ? 23.141 -21.75 -1.118 1 86.62 85 LYS B CA 1
ATOM 1754 C C . LYS B 1 85 ? 21.688 -21.266 -1.292 1 86.62 85 LYS B C 1
ATOM 1756 O O . LYS B 1 85 ? 20.844 -21.531 -0.447 1 86.62 85 LYS B O 1
ATOM 1761 N N . SER B 1 86 ? 21.406 -20.672 -2.43 1 88.69 86 SER B N 1
ATOM 1762 C CA . SER B 1 86 ? 20.062 -20.125 -2.611 1 88.69 86 SER B CA 1
ATOM 1763 C C . SER B 1 86 ? 19.078 -21.203 -3.039 1 88.69 86 SER B C 1
ATOM 1765 O O . SER B 1 86 ? 19.453 -22.188 -3.691 1 88.69 86 SER B O 1
ATOM 1767 N N . LEU B 1 87 ? 17.859 -21.062 -2.508 1 92.5 87 LEU B N 1
ATOM 1768 C CA . LEU B 1 87 ? 16.766 -21.953 -2.92 1 92.5 87 LEU B CA 1
ATOM 1769 C C . LEU B 1 87 ? 15.836 -21.266 -3.9 1 92.5 87 LEU B C 1
ATOM 1771 O O . LEU B 1 87 ? 15.43 -20.109 -3.67 1 92.5 87 LEU B O 1
ATOM 1775 N N . ASN B 1 88 ? 15.609 -22 -4.957 1 95.75 88 ASN B N 1
ATOM 1776 C CA . ASN B 1 88 ? 14.648 -21.5 -5.938 1 95.75 88 ASN B CA 1
ATOM 1777 C C . ASN B 1 88 ? 13.219 -21.906 -5.57 1 95.75 88 ASN B C 1
ATOM 1779 O O . ASN B 1 88 ? 13.008 -22.906 -4.891 1 95.75 88 ASN B O 1
ATOM 1783 N N . LEU B 1 89 ? 12.297 -21.078 -5.992 1 97.62 89 LEU B N 1
ATOM 1784 C CA . LEU B 1 89 ? 10.875 -21.359 -5.77 1 97.62 89 LEU B CA 1
ATOM 1785 C C . LEU B 1 89 ? 10.195 -21.781 -7.066 1 97.62 89 LEU B C 1
ATOM 1787 O O . LEU B 1 89 ? 10.453 -21.219 -8.125 1 9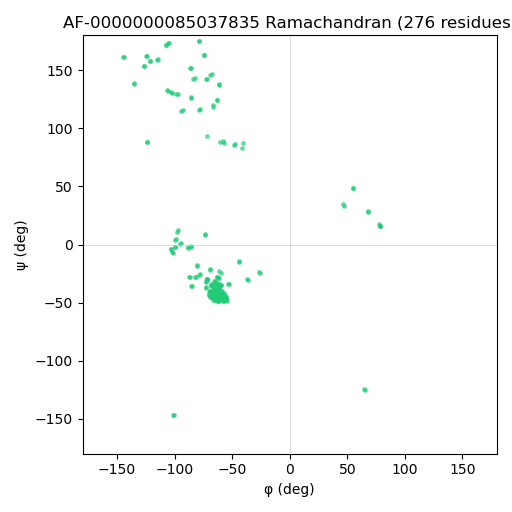7.62 89 LEU B O 1
ATOM 1791 N N . GLN B 1 90 ? 9.445 -22.844 -6.949 1 96.69 90 GLN B N 1
ATOM 1792 C CA . GLN B 1 90 ? 8.68 -23.328 -8.094 1 96.69 90 GLN B CA 1
ATOM 1793 C C . GLN B 1 90 ? 7.258 -23.688 -7.684 1 96.69 90 GLN B C 1
ATOM 1795 O O . GLN B 1 90 ? 7.047 -24.312 -6.633 1 96.69 90 GLN B O 1
ATOM 1800 N N . LEU B 1 91 ? 6.336 -23.328 -8.539 1 97.12 91 LEU B N 1
ATOM 1801 C CA . LEU B 1 91 ? 4.965 -23.719 -8.234 1 97.12 91 LEU B CA 1
ATOM 1802 C C . LEU B 1 91 ? 4.777 -25.219 -8.461 1 97.12 91 LEU B C 1
ATOM 1804 O O . LEU B 1 91 ? 5.344 -25.797 -9.398 1 97.12 91 LEU B O 1
ATOM 1808 N N . THR B 1 92 ? 3.996 -25.828 -7.605 1 97.38 92 THR B N 1
ATOM 1809 C CA . THR B 1 92 ? 3.506 -27.172 -7.875 1 97.38 92 THR B CA 1
ATOM 1810 C C . THR B 1 92 ? 2.33 -27.141 -8.852 1 97.38 92 THR B C 1
ATOM 1812 O O . THR B 1 92 ? 1.871 -26.062 -9.234 1 97.38 92 THR B O 1
ATOM 1815 N N . SER B 1 93 ? 1.852 -28.359 -9.273 1 97.56 93 SER B N 1
ATOM 1816 C CA . SER B 1 93 ? 0.646 -28.438 -10.094 1 97.56 93 SER B CA 1
ATOM 1817 C C . SER B 1 93 ? -0.554 -27.844 -9.367 1 97.56 93 SER B C 1
ATOM 1819 O O . SER B 1 93 ? -1.414 -27.219 -9.992 1 97.56 93 SER B O 1
ATOM 1821 N N . THR B 1 94 ? -0.617 -28 -8.039 1 97.44 94 THR B N 1
ATOM 1822 C CA . THR B 1 94 ? -1.685 -27.438 -7.223 1 97.44 94 THR B CA 1
ATOM 1823 C C . THR B 1 94 ? -1.614 -25.922 -7.215 1 97.44 94 THR B C 1
ATOM 1825 O O . THR B 1 94 ? -2.639 -25.25 -7.336 1 97.44 94 THR B O 1
ATOM 1828 N N . GLY B 1 95 ? -0.389 -25.359 -7.055 1 97.19 95 GLY B N 1
ATOM 1829 C CA . GLY B 1 95 ? -0.192 -23.906 -7.094 1 97.19 95 GLY B CA 1
ATOM 1830 C C . GLY B 1 95 ? -0.567 -23.297 -8.43 1 97.19 95 GLY B C 1
ATOM 1831 O O . GLY B 1 95 ? -1.204 -22.25 -8.469 1 97.19 95 GLY B O 1
ATOM 1832 N N . ASP B 1 96 ? -0.201 -23.984 -9.469 1 96.06 96 ASP B N 1
ATOM 1833 C CA . ASP B 1 96 ? -0.512 -23.516 -10.812 1 96.06 96 ASP B CA 1
ATOM 1834 C C . ASP B 1 96 ? -2.021 -23.469 -11.039 1 96.06 96 ASP B C 1
ATOM 1836 O O . ASP B 1 96 ? -2.523 -22.578 -11.734 1 96.06 96 ASP B O 1
ATOM 1840 N N . ALA B 1 97 ? -2.699 -24.391 -10.445 1 96.19 97 ALA B N 1
ATOM 1841 C CA . ALA B 1 97 ? -4.137 -24.531 -10.656 1 96.19 97 ALA B CA 1
ATOM 1842 C C . ALA B 1 97 ? -4.898 -23.359 -10.039 1 96.19 97 ALA B C 1
ATOM 1844 O O . ALA B 1 97 ? -6.02 -23.047 -10.453 1 96.19 97 ALA B O 1
ATOM 1845 N N . ILE B 1 98 ? -4.277 -22.641 -9.047 1 96.25 98 ILE B N 1
ATOM 1846 C CA . ILE B 1 98 ? -5.047 -21.594 -8.375 1 96.25 98 ILE B CA 1
ATOM 1847 C C . ILE B 1 98 ? -4.633 -20.219 -8.906 1 96.25 98 ILE B C 1
ATOM 1849 O O . ILE B 1 98 ? -5.27 -19.219 -8.602 1 96.25 98 ILE B O 1
ATOM 1853 N N . VAL B 1 99 ? -3.619 -20.188 -9.734 1 95 99 VAL B N 1
ATOM 1854 C CA . VAL B 1 99 ? -3.127 -18.922 -10.281 1 95 99 VAL B CA 1
ATOM 1855 C C . VAL B 1 99 ? -4.266 -18.188 -10.969 1 95 99 VAL B C 1
ATOM 1857 O O . VAL B 1 99 ? -4.441 -16.984 -10.758 1 95 99 VAL B O 1
ATOM 1860 N N . SER B 1 100 ? -5.023 -18.922 -11.758 1 94.25 100 SER B N 1
ATOM 1861 C CA . SER B 1 100 ? -6.121 -18.297 -12.492 1 94.25 100 SER B CA 1
ATOM 1862 C C . SER B 1 100 ? -7.156 -17.703 -11.531 1 94.25 100 SER B C 1
ATOM 1864 O O . SER B 1 100 ? -7.734 -16.656 -11.805 1 94.25 100 SER B O 1
ATOM 1866 N N . GLN B 1 101 ? -7.395 -18.406 -10.422 1 96.19 101 GLN B N 1
ATOM 1867 C CA . GLN B 1 101 ? -8.344 -17.906 -9.43 1 96.19 101 GLN B CA 1
ATOM 1868 C C . GLN B 1 101 ? -7.824 -16.641 -8.75 1 96.19 101 GLN B C 1
ATOM 1870 O O . GLN B 1 101 ? -8.578 -15.695 -8.547 1 96.19 101 GLN B O 1
ATOM 1875 N N . VAL B 1 102 ? -6.543 -16.672 -8.445 1 95.19 102 VAL B N 1
ATOM 1876 C CA . VAL B 1 102 ? -5.914 -15.5 -7.848 1 95.19 102 VAL B CA 1
ATOM 1877 C C . VAL B 1 102 ? -6.02 -14.312 -8.797 1 95.19 102 VAL B C 1
ATOM 1879 O O . VAL B 1 102 ? -6.402 -13.211 -8.391 1 95.19 102 VAL B O 1
ATOM 1882 N N . GLN B 1 103 ? -5.738 -14.523 -10.047 1 91.56 103 GLN B N 1
ATOM 1883 C CA . GLN B 1 103 ? -5.805 -13.469 -11.047 1 91.56 103 GLN B CA 1
ATOM 1884 C C . GLN B 1 103 ? -7.23 -12.938 -11.195 1 91.56 103 GLN B C 1
ATOM 1886 O O . GLN B 1 103 ? -7.438 -11.734 -11.367 1 91.56 103 GLN B O 1
ATOM 1891 N N . THR B 1 104 ? -8.156 -13.805 -11.109 1 92.81 104 THR B N 1
ATOM 1892 C CA . THR B 1 104 ? -9.555 -13.43 -11.25 1 92.81 104 THR B CA 1
ATOM 1893 C C . THR B 1 104 ? -10 -12.539 -10.086 1 92.81 104 THR B C 1
ATOM 1895 O O . THR B 1 104 ? -10.664 -11.523 -10.289 1 92.81 104 THR B O 1
ATOM 1898 N N . ILE B 1 105 ? -9.586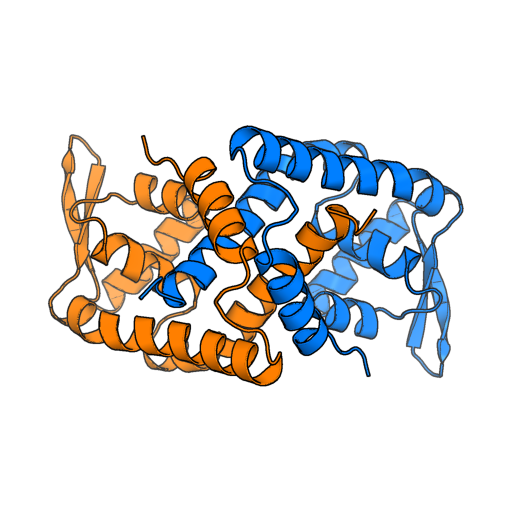 -12.922 -8.875 1 94.31 105 ILE B N 1
ATOM 1899 C CA . ILE B 1 105 ? -9.93 -12.125 -7.699 1 94.31 105 ILE B CA 1
ATOM 1900 C C . ILE B 1 105 ? -9.383 -10.703 -7.859 1 94.31 105 ILE B C 1
ATOM 1902 O O . ILE B 1 105 ? -10.102 -9.727 -7.645 1 94.31 105 ILE B O 1
ATOM 1906 N N . ARG B 1 106 ? -8.148 -10.617 -8.312 1 89.25 106 ARG B N 1
ATOM 1907 C CA . ARG B 1 106 ? -7.5 -9.32 -8.484 1 89.25 106 ARG B CA 1
ATOM 1908 C C . ARG B 1 106 ? -8.188 -8.5 -9.57 1 89.25 106 ARG B C 1
ATOM 1910 O O . ARG B 1 106 ? -8.5 -7.324 -9.367 1 89.25 106 ARG B O 1
ATOM 1917 N N . ARG B 1 107 ? -8.461 -9.102 -10.672 1 86.25 107 ARG B N 1
ATOM 1918 C CA . ARG B 1 107 ? -9.078 -8.422 -11.797 1 86.25 107 ARG B CA 1
ATOM 1919 C C . ARG B 1 107 ? -10.484 -7.949 -11.445 1 86.25 107 ARG B C 1
ATOM 1921 O O . ARG B 1 107 ? -10.875 -6.828 -11.781 1 86.25 107 ARG B O 1
ATOM 1928 N N . ASN B 1 108 ? -11.219 -8.805 -10.82 1 89.38 108 ASN B N 1
ATOM 1929 C CA . ASN B 1 108 ? -12.602 -8.469 -10.484 1 89.38 108 ASN B CA 1
ATOM 1930 C C . ASN B 1 108 ? -12.664 -7.273 -9.531 1 89.38 108 ASN B C 1
ATOM 1932 O O . ASN B 1 108 ? -13.555 -6.43 -9.656 1 89.38 108 ASN B O 1
ATOM 1936 N N . TRP B 1 109 ? -11.797 -7.27 -8.633 1 87.44 109 TRP B N 1
ATOM 1937 C CA . TRP B 1 109 ? -11.797 -6.156 -7.688 1 87.44 109 TRP B CA 1
ATOM 1938 C C . TRP B 1 109 ? -11.555 -4.832 -8.406 1 87.44 109 TRP B C 1
ATOM 1940 O O . TRP B 1 109 ? -12.297 -3.865 -8.195 1 87.44 109 TRP B O 1
ATOM 1950 N N . TRP B 1 110 ? -10.594 -4.812 -9.258 1 79.94 110 TRP B N 1
ATOM 1951 C CA . TRP B 1 110 ? -10.234 -3.588 -9.961 1 79.94 110 TRP B CA 1
ATOM 1952 C C . TRP B 1 110 ? -11.32 -3.195 -10.961 1 79.94 110 TRP B C 1
ATOM 1954 O O . TRP B 1 110 ? -11.641 -2.014 -11.109 1 79.94 110 TRP B O 1
ATOM 1964 N N . GLN B 1 111 ? -11.836 -4.188 -11.609 1 78.62 111 GLN B N 1
ATOM 1965 C CA . GLN B 1 111 ? -12.914 -3.918 -12.555 1 78.62 111 GLN B CA 1
ATOM 1966 C C . GLN B 1 111 ? -14.094 -3.256 -11.859 1 78.62 111 GLN B C 1
ATOM 1968 O O . GLN B 1 111 ? -14.68 -2.305 -12.383 1 78.62 111 GLN B O 1
ATOM 1973 N N . ARG B 1 112 ? -14.477 -3.738 -10.742 1 83.38 112 ARG B N 1
ATOM 1974 C CA . ARG B 1 112 ? -15.578 -3.168 -9.977 1 83.38 112 ARG B CA 1
ATOM 1975 C C . ARG B 1 112 ? -15.289 -1.722 -9.594 1 83.38 112 ARG B C 1
ATOM 1977 O O . ARG B 1 112 ? -16.172 -0.861 -9.68 1 83.38 112 ARG B O 1
ATOM 1984 N N . ARG B 1 113 ? -14.039 -1.49 -9.148 1 74.25 113 ARG B N 1
ATOM 1985 C CA . ARG B 1 113 ? -13.656 -0.139 -8.75 1 74.25 113 ARG B CA 1
ATOM 1986 C C . ARG B 1 113 ? -13.711 0.816 -9.938 1 74.25 113 ARG B C 1
ATOM 1988 O O . ARG B 1 113 ? -14.133 1.965 -9.797 1 74.25 113 ARG B O 1
ATOM 1995 N N . PHE B 1 114 ? -13.227 0.354 -11.039 1 69.94 114 PHE B N 1
ATOM 1996 C CA . PHE B 1 114 ? -13.234 1.18 -12.242 1 69.94 114 PHE B CA 1
ATOM 1997 C C . PHE B 1 114 ? -14.656 1.43 -12.719 1 69.94 114 PHE B C 1
ATOM 1999 O O . PHE B 1 114 ? -14.984 2.535 -13.156 1 69.94 114 PHE B O 1
ATOM 2006 N N . ASP B 1 115 ? -15.406 0.396 -12.688 1 72.38 115 ASP B N 1
ATOM 2007 C CA . ASP B 1 115 ? -16.812 0.542 -13.062 1 72.38 115 ASP B CA 1
ATOM 2008 C C . ASP B 1 115 ? -17.5 1.586 -12.195 1 72.38 115 ASP B C 1
ATOM 2010 O O . ASP B 1 115 ? -18.234 2.438 -12.703 1 72.38 115 ASP B O 1
ATOM 2014 N N . GLU B 1 116 ? -17.234 1.521 -10.945 1 70.56 116 GLU B N 1
ATOM 2015 C CA . GLU B 1 116 ? -17.859 2.428 -9.984 1 70.56 116 GLU B CA 1
ATOM 2016 C C . GLU B 1 116 ? -17.359 3.859 -10.18 1 70.56 116 GLU B C 1
ATOM 2018 O O . GLU B 1 116 ? -18.109 4.812 -9.953 1 70.56 116 GLU B O 1
ATOM 2023 N N . ALA B 1 117 ? -16.062 3.922 -10.57 1 63.12 117 ALA B N 1
ATOM 2024 C CA . ALA B 1 117 ? -15.461 5.242 -10.711 1 63.12 117 ALA B CA 1
ATOM 2025 C C . ALA B 1 117 ? -15.734 5.824 -12.094 1 63.12 117 ALA B C 1
ATOM 2027 O O . ALA B 1 117 ? -15.414 6.984 -12.367 1 63.12 117 ALA B O 1
ATOM 2028 N N . HIS B 1 118 ? -16.406 5.078 -12.961 1 60.72 118 HIS B N 1
ATOM 2029 C CA . HIS B 1 118 ? -16.625 5.492 -14.344 1 60.72 118 HIS B CA 1
ATOM 2030 C C . HIS B 1 118 ? -15.336 5.992 -14.977 1 60.72 118 HIS B C 1
ATOM 2032 O O . HIS B 1 118 ? -15.328 7.031 -15.641 1 60.72 118 HIS B O 1
ATOM 2038 N N . ILE B 1 119 ? -14.352 5.441 -14.594 1 53.28 119 ILE B N 1
ATOM 2039 C CA . ILE B 1 119 ? -13.047 5.836 -15.117 1 53.28 119 ILE B CA 1
ATOM 2040 C C . ILE B 1 119 ? -12.688 4.961 -16.312 1 53.28 119 ILE B C 1
ATOM 2042 O O . ILE B 1 119 ? -12.836 3.74 -16.266 1 53.28 119 ILE B O 1
ATOM 2046 N N . ASP B 1 120 ? -12.547 5.465 -17.531 1 45.59 120 ASP B N 1
ATOM 2047 C CA . ASP B 1 120 ? -12.062 4.777 -18.719 1 45.59 120 ASP B CA 1
ATOM 2048 C C . ASP B 1 120 ? -10.594 4.398 -18.578 1 45.59 120 ASP B C 1
ATOM 2050 O O . ASP B 1 120 ? -9.789 5.188 -18.062 1 45.59 120 ASP B O 1
ATOM 2054 N N . ALA B 1 121 ? -10.344 3.105 -18.625 1 44.84 121 ALA B N 1
ATOM 2055 C CA . ALA B 1 121 ? -9.023 2.471 -18.594 1 44.84 121 ALA B CA 1
ATOM 2056 C C . ALA B 1 121 ? -8 3.301 -19.375 1 44.84 121 ALA B C 1
ATOM 2058 O O . ALA B 1 121 ? -6.793 3.139 -19.188 1 44.84 121 ALA B O 1
ATOM 2059 N N . ASP B 1 122 ? -8.375 3.971 -20.312 1 43.16 122 ASP B N 1
ATOM 2060 C CA . ASP B 1 122 ? -7.504 4.648 -21.266 1 43.16 122 ASP B CA 1
ATOM 2061 C C . ASP B 1 122 ? -6.855 5.883 -20.641 1 43.16 122 ASP B C 1
ATOM 2063 O O . ASP B 1 122 ? -6.18 6.652 -21.312 1 43.16 122 ASP B O 1
ATOM 2067 N N . SER B 1 123 ? -7.008 6.035 -19.453 1 44.41 123 SER B N 1
ATOM 2068 C CA . SER B 1 123 ? -6.445 7.266 -18.906 1 44.41 123 SER B CA 1
ATOM 2069 C C . SER B 1 123 ? -4.934 7.152 -18.734 1 44.41 123 SER B C 1
ATOM 2071 O O . SER B 1 123 ? -4.422 6.09 -18.375 1 44.41 123 SER B O 1
ATOM 2073 N N . PRO B 1 124 ? -4.098 7.902 -19.391 1 46.16 124 PRO B N 1
ATOM 2074 C CA . PRO B 1 124 ? -2.639 7.852 -19.469 1 46.16 124 PRO B CA 1
ATOM 2075 C C . PRO B 1 124 ? -1.98 7.648 -18.109 1 46.16 124 PRO B C 1
ATOM 2077 O O . PRO B 1 124 ? -0.752 7.582 -18.016 1 46.16 124 PRO B O 1
ATOM 2080 N N . LEU B 1 125 ? -2.635 7.812 -17.031 1 49.88 125 LEU B N 1
ATOM 2081 C CA . LEU B 1 125 ? -2.004 7.66 -15.719 1 49.88 125 LEU B CA 1
ATOM 2082 C C . LEU B 1 125 ? -1.564 6.219 -15.492 1 49.88 125 LEU B C 1
ATOM 2084 O O . LEU B 1 125 ? -0.483 5.973 -14.953 1 49.88 125 LEU B O 1
ATOM 2088 N N . ILE B 1 126 ? -2.223 5.246 -16.016 1 51.38 126 ILE B N 1
ATOM 2089 C CA . ILE B 1 126 ? -1.894 3.838 -15.82 1 51.38 126 ILE B CA 1
ATOM 2090 C C . ILE B 1 126 ? -0.499 3.553 -16.375 1 51.38 126 ILE B C 1
ATOM 2092 O O . ILE B 1 126 ? 0.355 3.01 -15.672 1 51.38 126 ILE B O 1
ATOM 2096 N N . PRO B 1 127 ? -0.368 3.982 -17.469 1 53.53 127 PRO B N 1
ATOM 2097 C CA . PRO B 1 127 ? 0.981 3.695 -17.953 1 53.53 127 PRO B CA 1
ATOM 2098 C C . PRO B 1 127 ? 2.068 4.375 -17.125 1 53.53 127 PRO B C 1
ATOM 2100 O O . PRO B 1 127 ? 3.172 3.838 -16.984 1 53.53 127 PRO B O 1
ATOM 2103 N N . ALA B 1 128 ? 1.651 5.613 -16.484 1 56.41 128 ALA B N 1
ATOM 2104 C CA . ALA B 1 128 ? 2.648 6.293 -15.656 1 56.41 128 ALA B CA 1
ATOM 2105 C C . ALA B 1 128 ? 2.955 5.492 -14.398 1 56.41 128 ALA B C 1
ATOM 2107 O O . ALA B 1 128 ? 4.117 5.375 -13.992 1 56.41 128 ALA B O 1
ATOM 2108 N N . ILE B 1 129 ? 1.949 5.02 -13.781 1 58.62 129 ILE B N 1
ATOM 2109 C CA . ILE B 1 129 ? 2.148 4.188 -12.602 1 58.62 129 ILE B CA 1
ATOM 2110 C C . ILE B 1 129 ? 2.951 2.945 -12.977 1 58.62 129 ILE B C 1
ATOM 2112 O O . ILE B 1 129 ? 3.883 2.562 -12.266 1 58.62 129 ILE B O 1
ATOM 2116 N N . GLU B 1 130 ? 2.594 2.424 -14.062 1 57.91 130 GLU B N 1
ATOM 2117 C CA . GLU B 1 130 ? 3.328 1.247 -14.516 1 57.91 130 GLU B CA 1
ATOM 2118 C C . GLU B 1 130 ? 4.801 1.573 -14.758 1 57.91 130 GLU B C 1
ATOM 2120 O O . GLU B 1 130 ? 5.68 0.78 -14.414 1 57.91 130 GLU B O 1
ATOM 2125 N N . ALA B 1 131 ? 4.988 2.73 -15.344 1 57.88 131 ALA B N 1
ATOM 2126 C CA . ALA B 1 131 ? 6.367 3.135 -15.586 1 57.88 131 ALA B CA 1
ATOM 2127 C C . ALA B 1 131 ? 7.102 3.396 -14.273 1 57.88 131 ALA B C 1
ATOM 2129 O O . ALA B 1 131 ? 8.273 3.047 -14.133 1 57.88 131 ALA B O 1
ATOM 2130 N N . ALA B 1 132 ? 6.406 4.078 -13.391 1 55.5 132 ALA B N 1
ATOM 2131 C CA . ALA B 1 132 ? 7.004 4.355 -12.094 1 55.5 132 ALA B CA 1
ATOM 2132 C C . ALA B 1 132 ? 7.336 3.061 -11.352 1 55.5 132 ALA B C 1
ATOM 2134 O O . ALA B 1 132 ? 8.383 2.957 -10.711 1 55.5 132 ALA B O 1
ATOM 2135 N N . VAL B 1 133 ? 6.441 2.105 -11.477 1 51.81 133 VAL B N 1
ATOM 2136 C CA . VAL B 1 133 ? 6.672 0.815 -10.836 1 51.81 133 VAL B CA 1
ATOM 2137 C C . VAL B 1 133 ? 7.859 0.115 -11.492 1 51.81 133 VAL B C 1
ATOM 2139 O O . VAL B 1 133 ? 8.688 -0.486 -10.805 1 51.81 133 VAL B O 1
ATOM 2142 N N . ALA B 1 134 ? 7.898 0.07 -12.828 1 52.75 134 ALA B N 1
ATOM 2143 C CA . ALA B 1 134 ? 9 -0.55 -13.562 1 52.75 134 ALA B CA 1
ATOM 2144 C C . ALA B 1 134 ? 10.344 0.01 -13.109 1 52.75 134 ALA B C 1
ATOM 2146 O O . ALA B 1 134 ? 11.336 -0.714 -13.062 1 52.75 134 ALA B O 1
ATOM 2147 N N . ASN B 1 135 ? 10.312 1.26 -12.781 1 48.16 135 ASN B N 1
ATOM 2148 C CA . ASN B 1 135 ? 11.547 1.899 -12.352 1 48.16 135 ASN B CA 1
ATOM 2149 C C . ASN B 1 135 ? 11.891 1.544 -10.914 1 48.16 135 ASN B C 1
ATOM 2151 O O . ASN B 1 135 ? 13.055 1.618 -10.508 1 48.16 135 ASN B O 1
ATOM 2155 N N . VAL B 1 136 ? 10.93 1.225 -10.164 1 44.47 136 VAL B N 1
ATOM 2156 C CA . VAL B 1 136 ? 11.18 0.928 -8.758 1 44.47 136 VAL B CA 1
ATOM 2157 C C . VAL B 1 136 ? 11.586 -0.537 -8.602 1 44.47 136 VAL B C 1
ATOM 2159 O O . VAL B 1 136 ? 12.391 -0.877 -7.734 1 44.47 136 VAL B O 1
ATOM 2162 N N . THR B 1 137 ? 11.031 -1.502 -9.383 1 42.44 137 THR B N 1
ATOM 2163 C CA . THR B 1 137 ? 11.242 -2.936 -9.211 1 42.44 137 THR B CA 1
ATOM 2164 C C . THR B 1 137 ? 12.328 -3.438 -10.156 1 42.44 137 THR B C 1
ATOM 2166 O O . THR B 1 137 ? 12.484 -4.645 -10.352 1 42.44 137 THR B O 1
ATOM 2169 N N . GLN B 1 138 ? 13.094 -2.707 -10.805 1 39.06 138 GLN B N 1
ATOM 2170 C CA . GLN B 1 138 ? 14.109 -3.338 -11.641 1 39.06 138 GLN B CA 1
ATOM 2171 C C . GLN B 1 138 ? 14.867 -4.418 -10.875 1 39.06 138 GLN B C 1
ATOM 2173 O O . GLN B 1 138 ? 15.445 -4.145 -9.82 1 39.06 138 GLN B O 1
ATOM 2178 N N . VAL B 1 139 ? 14.266 -5.586 -10.891 1 32 139 VAL B N 1
ATOM 2179 C CA . VAL B 1 139 ? 15.039 -6.742 -10.445 1 32 139 VAL B CA 1
ATOM 2180 C C . VAL B 1 139 ? 16.312 -6.863 -11.281 1 32 139 VAL B C 1
ATOM 2182 O O . VAL B 1 139 ? 16.25 -6.961 -12.508 1 32 139 VAL B O 1
ATOM 2185 N N . ASP B 1 140 ? 17.469 -6.223 -10.969 1 31.67 140 ASP B N 1
ATOM 2186 C CA . ASP B 1 140 ? 18.719 -6.66 -11.594 1 31.67 140 ASP B CA 1
ATOM 2187 C C . ASP B 1 140 ? 18.953 -8.156 -11.375 1 31.67 140 ASP B C 1
ATOM 2189 O O . ASP B 1 140 ? 18.656 -8.68 -10.297 1 31.67 140 ASP B O 1
#

Solvent-accessible surface area (backbone atoms only — not comparable to full-atom values): 14718 Å² total; per-residue (Å²): 127,88,54,56,44,53,51,59,52,35,40,40,30,45,39,37,46,49,46,62,69,44,30,66,67,30,43,77,74,76,31,42,59,67,38,48,50,51,53,50,49,34,68,74,34,76,67,38,29,63,69,55,50,16,54,56,52,52,47,54,66,66,60,41,50,52,35,51,50,50,35,37,74,71,46,26,31,45,78,41,89,43,70,86,90,41,47,15,32,40,65,33,76,62,26,57,67,43,47,63,56,54,48,46,56,44,31,51,53,48,50,52,45,33,61,74,40,69,42,68,85,78,23,42,16,51,61,38,50,49,38,38,30,56,67,69,36,64,74,124,129,92,50,58,45,53,50,57,53,36,38,41,30,46,39,38,44,51,46,61,70,43,30,66,67,29,42,76,73,77,31,41,61,68,39,49,50,50,53,51,50,35,67,74,32,76,65,37,29,63,68,56,50,16,55,57,51,52,46,53,67,66,59,40,51,52,36,51,52,51,34,36,75,71,47,26,30,47,78,41,88,43,71,86,88,42,48,14,33,41,65,32,76,61,27,56,67,43,46,62,55,54,47,47,56,44,30,51,53,47,49,51,44,33,61,74,40,70,42,68,84,78,23,43,14,49,60,38,51,50,37,38,27,55,67,69,35,65,73,127

F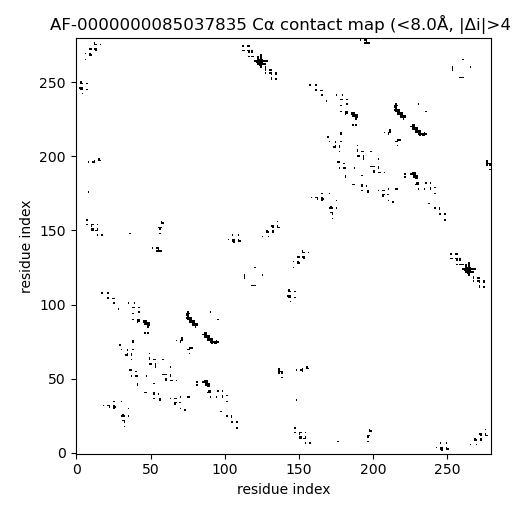oldseek 3Di:
DPPPVVVVVVVVVVVVCLQVVLQVVQVVVVDGPLLLQLLVVCVVDPFDFLVLSCLQVVHDSVVSVVSLVSCVVSQQWDWDDHPDPTTGIHGDPSNVVCNVVSVCSNVVVVVVVCVVVVPPPPDCVVVVVVVVSCVRRPSD/DPDPVVVVVVVVVVVVCLQVVLQVVQVVVVDGPLLLQLLVVCVVDPFDFLVLSCLQVVHDSVVSVVSLVSCVVSQQWDWDDHPDPTTGIHGDPSVVVCNVVSVVSNVVVVVVVCVVVVPPPPDCVVVVVVVVSCVRRPSD

Sequence (280 aa):
MTDLGYLAQNISILHRKYYKDTRAAFQELGLNPTAACVLLTVHEHPHINQNQVAKALVIDKGLTTREVNKLQALDYLVKTAGTGKSLNLQLTSTGDAIVSQVQTIRRNWWQRRFDEAHIDADSPLIPAIEAAVANVTQVDMTDLGYLAQNISILHRKYYKDTRAAFQELGLNPTAACVLLTVHEHPHINQNQVAKALVIDKGLTTREVNKLQALDYLVKTAGTGKSLNLQLTSTGDAIVSQVQTIRRNWWQRRFDEAHIDADSPLIPAIEAAVANVTQVD

Secondary structure (DSSP, 8-state):
---HHHHHHHHHHHHHHHHHHHHHHHHTTT--HHHHHHHHHHHHSTT-BHHHHHHHHT--HHHHHHHHHHHHHTTSEEEEE-STTPEEEEE-HHHHHHHHHHHHHHHHHHHHHHHHHT--TT-THHHHHHHHHHHH----/---HHHHHHHHHHHHHHHHHHHHHHHHTTT--HHHHHHHHHHHHSTT-BHHHHHHHHT--HHHHHHHHHHHHHTTSEEEEE-STTPEEEEE-HHHHHHHHHHHHHHHHHHHHHHHHHT--TT-THHHHHHHHHHHH----